Protein AF-A0A962JEB8-F1 (afdb_monomer)

Foldseek 3Di:
DDPPPDLPPDADDLPDQAAAHWLLSLVLSVLVLVVVVVVVVVVLVPDDDDVSVVVVVVVVVVSVVSQLSSQQNLCVQQVHHSVVSVVCVVPVVVSVVSNPDGGDPAADPRGGHHDDDDPVSVVSSPVSVVVVVVVVVVVVVVVVVVVVVVVVVVVVVVVVVVVVVVVVVVVVVVVVVVVVVVVVVVVVVVVVVVVPDPPDDDDDDDDDDD

Secondary structure (DSSP, 8-state):
------TT-----TT-SSS---HHHHHHHHHHHHHHHHHHHHHHTT--SHHHHHHHHHHHHHHHHHHHHHHHHHHHHTT--GGGHHHHHH-THHHHHHHHSPPPSS-BTTBSPPPPPPHHHHHHHHHHHHHHHHHHHHHHHHHHHHHHHHHHHHHHHHHHHHHHHHHHHHHHHHHHHHHHHHHHHHHHHHHHHHHTS---PPP-------

Structure (mmCIF, N/CA/C/O backbone):
data_AF-A0A962JEB8-F1
#
_entry.id   AF-A0A962JEB8-F1
#
loop_
_atom_site.group_PDB
_atom_site.id
_atom_site.type_symbol
_atom_site.label_atom_id
_atom_site.label_alt_id
_atom_site.label_comp_id
_atom_site.label_asym_id
_atom_site.label_entity_id
_atom_site.label_seq_id
_atom_site.pdbx_PDB_ins_code
_atom_site.Cartn_x
_atom_site.Cartn_y
_atom_site.Cartn_z
_atom_site.occupancy
_atom_site.B_iso_or_equiv
_atom_site.auth_seq_id
_atom_site.auth_comp_id
_atom_site.auth_asym_id
_atom_site.auth_atom_id
_atom_site.pdbx_PDB_model_num
ATOM 1 N N . MET A 1 1 ? -6.088 16.437 42.308 1.00 38.00 1 MET A N 1
ATOM 2 C CA . MET A 1 1 ? -7.368 16.336 41.575 1.00 38.00 1 MET A CA 1
ATOM 3 C C . MET A 1 1 ? -7.256 15.134 40.658 1.00 38.00 1 MET A C 1
ATOM 5 O O . MET A 1 1 ? -6.448 15.159 39.741 1.00 38.00 1 MET A O 1
ATOM 9 N N . SER A 1 2 ? -7.924 14.033 40.996 1.00 43.09 2 SER A N 1
ATOM 10 C CA . SER A 1 2 ? -7.870 12.798 40.212 1.00 43.09 2 SER A CA 1
ATOM 11 C C . SER A 1 2 ? -8.618 12.994 38.894 1.00 43.09 2 SER A C 1
ATOM 13 O O . SER A 1 2 ? -9.819 13.259 38.910 1.00 43.09 2 SER A O 1
ATOM 15 N N . ASN A 1 3 ? -7.912 12.851 37.772 1.00 43.12 3 ASN A N 1
ATOM 16 C CA . ASN A 1 3 ? -8.491 12.743 36.432 1.00 43.12 3 ASN A CA 1
ATOM 17 C C . ASN A 1 3 ? -9.236 11.405 36.296 1.00 43.12 3 ASN A C 1
ATOM 19 O O . ASN A 1 3 ? -8.785 10.501 35.596 1.00 43.12 3 ASN A O 1
ATOM 23 N N . TYR A 1 4 ? -10.367 11.256 36.980 1.00 48.06 4 TYR A N 1
ATOM 24 C CA . TYR A 1 4 ? -11.358 10.269 36.579 1.00 48.06 4 TYR A CA 1
ATOM 25 C C . TYR A 1 4 ? -12.149 10.919 35.452 1.00 48.06 4 TYR A C 1
ATOM 27 O O . TYR A 1 4 ? -13.082 11.681 35.697 1.00 48.06 4 TYR A O 1
ATOM 35 N N . ALA A 1 5 ? -11.706 10.684 34.212 1.00 46.69 5 ALA A N 1
ATOM 36 C CA . ALA A 1 5 ? -12.569 10.871 33.055 1.00 46.69 5 ALA A CA 1
ATOM 37 C C . ALA A 1 5 ? -13.883 10.155 33.380 1.00 46.69 5 ALA A C 1
ATOM 39 O O . ALA A 1 5 ? -13.868 8.980 33.755 1.00 46.69 5 ALA A O 1
ATOM 40 N N . SER A 1 6 ? -14.983 10.903 33.369 1.00 47.06 6 SER A N 1
ATOM 41 C CA . SER A 1 6 ? -16.280 10.365 33.740 1.00 47.06 6 SER A CA 1
ATOM 42 C C . SER A 1 6 ? -16.595 9.177 32.824 1.00 47.06 6 SER A C 1
ATOM 44 O O . SER A 1 6 ? -16.217 9.178 31.651 1.00 47.06 6 SER A O 1
ATOM 46 N N . PHE A 1 7 ? -17.262 8.148 33.351 1.00 51.62 7 PHE A N 1
ATOM 47 C CA . PHE A 1 7 ? -17.609 6.914 32.628 1.00 51.62 7 PHE A CA 1
ATOM 48 C C . PHE A 1 7 ? -18.351 7.146 31.289 1.00 51.62 7 PHE A C 1
ATOM 50 O O . PHE A 1 7 ? -18.457 6.222 30.488 1.00 51.62 7 PHE A O 1
ATOM 57 N N . ASN A 1 8 ? -18.812 8.372 31.016 1.00 54.59 8 ASN A N 1
ATOM 58 C CA . ASN A 1 8 ? -19.508 8.777 29.796 1.00 54.59 8 ASN A CA 1
ATOM 59 C C . ASN A 1 8 ? -18.615 9.311 28.656 1.00 54.59 8 ASN A C 1
ATOM 61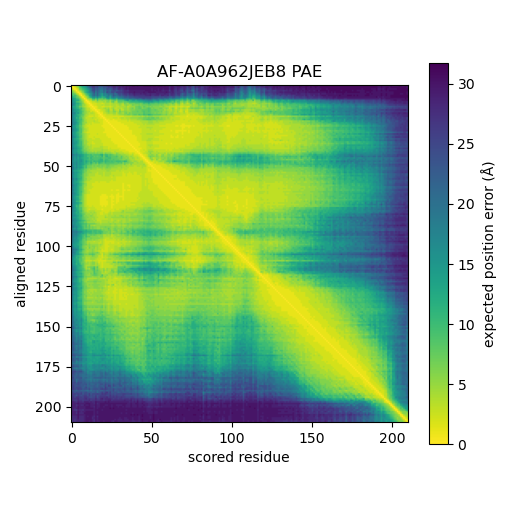 O O . ASN A 1 8 ? -19.130 9.499 27.558 1.00 54.59 8 ASN A O 1
ATOM 65 N N . ASP A 1 9 ? -17.308 9.525 28.860 1.00 62.91 9 ASP A N 1
ATOM 66 C CA . ASP A 1 9 ? -16.458 10.242 27.883 1.00 62.91 9 ASP A CA 1
ATOM 67 C C . ASP A 1 9 ? -15.450 9.345 27.128 1.00 62.91 9 ASP A C 1
ATOM 69 O O . ASP A 1 9 ? -14.495 9.832 26.512 1.00 62.91 9 ASP A O 1
ATOM 73 N N . TYR A 1 10 ? -15.607 8.016 27.175 1.00 72.44 10 TYR A N 1
ATOM 74 C CA . TYR A 1 10 ? -14.707 7.115 26.451 1.00 72.44 10 TYR A CA 1
ATOM 75 C C . TYR A 1 10 ? -14.952 7.176 24.941 1.00 72.44 10 TYR A C 1
ATOM 77 O O . TYR A 1 10 ? -15.887 6.571 24.429 1.00 72.44 10 TYR A O 1
ATOM 85 N N . GLU A 1 11 ? -14.055 7.826 24.199 1.00 80.50 11 GLU A N 1
ATOM 86 C CA . GLU A 1 11 ? -14.048 7.771 22.738 1.00 80.50 11 GLU A CA 1
ATOM 87 C C . GLU A 1 11 ? -12.839 6.991 22.197 1.00 80.50 11 GLU A C 1
ATOM 89 O O . GLU A 1 11 ? -11.683 7.374 22.427 1.00 80.50 11 GLU A O 1
ATOM 94 N N . PRO A 1 12 ? -13.060 5.917 21.413 1.00 83.31 12 PRO A N 1
ATOM 95 C CA . PRO A 1 12 ? -11.972 5.194 20.777 1.00 83.31 12 PRO A CA 1
ATOM 96 C C . PRO A 1 12 ? -11.224 6.095 19.786 1.00 83.31 12 PRO A C 1
ATOM 98 O O . PRO A 1 12 ? -11.744 6.452 18.728 1.00 83.31 12 PRO A O 1
ATOM 101 N N . LYS A 1 13 ? -9.974 6.433 20.120 1.00 86.44 13 LYS A N 1
ATOM 102 C CA . LYS A 1 13 ? -9.085 7.249 19.276 1.00 86.44 13 LYS A CA 1
ATOM 103 C C . LYS A 1 13 ? -8.449 6.423 18.158 1.00 86.44 13 LYS A C 1
ATOM 105 O O . LYS A 1 13 ? -8.119 5.251 18.373 1.00 86.44 13 LYS A O 1
ATOM 110 N N . LEU A 1 14 ? -8.179 7.068 17.018 1.00 82.56 14 LEU A N 1
ATOM 111 C CA . LEU A 1 14 ? -7.500 6.468 15.860 1.00 82.56 14 LEU A CA 1
ATOM 112 C C . LEU A 1 14 ? -6.124 5.890 16.235 1.00 82.56 14 LEU A C 1
ATOM 114 O O . LEU A 1 14 ? -5.826 4.757 15.880 1.00 82.56 14 LEU A O 1
ATOM 118 N N . PHE A 1 15 ? -5.326 6.621 17.017 1.00 86.12 15 PHE A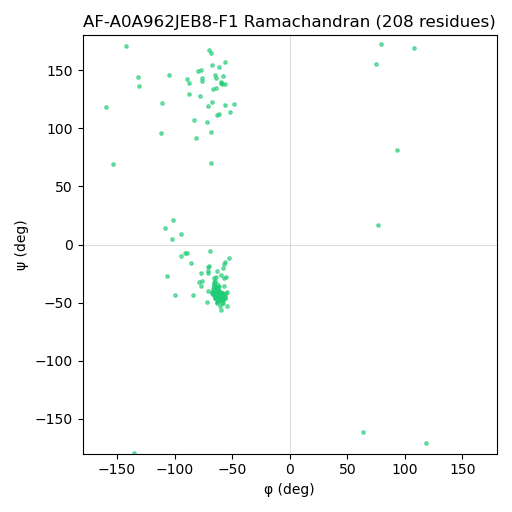 N 1
ATOM 119 C CA . PHE A 1 15 ? -4.000 6.192 17.496 1.00 86.12 15 PHE A CA 1
ATOM 120 C C . PHE A 1 15 ? -4.005 5.699 18.952 1.00 86.12 15 PHE A C 1
ATOM 122 O O . PHE A 1 15 ? -2.981 5.711 19.628 1.00 86.12 15 PHE A O 1
ATOM 129 N N . GLY A 1 16 ? -5.168 5.294 19.472 1.00 86.56 16 GLY A N 1
ATOM 130 C CA . GLY A 1 16 ? -5.244 4.692 20.802 1.00 86.56 16 GLY A CA 1
ATOM 131 C C . GLY A 1 16 ? -4.544 3.331 20.833 1.00 86.56 16 GLY A C 1
ATOM 132 O O . GLY A 1 16 ? -4.780 2.500 19.956 1.00 86.56 16 GLY A O 1
ATOM 133 N N . LEU A 1 17 ? -3.720 3.095 21.854 1.00 86.94 17 LEU A N 1
ATOM 134 C CA . LEU A 1 17 ? -3.005 1.825 22.045 1.00 86.94 17 LEU A CA 1
ATOM 135 C C . LEU A 1 17 ? -3.836 0.778 22.804 1.00 86.94 17 LEU A C 1
ATOM 137 O O . LEU A 1 17 ? -3.508 -0.403 22.785 1.00 86.94 17 LEU A O 1
ATOM 141 N N . SER A 1 18 ? -4.914 1.198 23.468 1.00 85.31 18 SER A N 1
ATOM 142 C CA . SER A 1 18 ? -5.731 0.347 24.333 1.00 85.31 18 SER A CA 1
ATOM 143 C C . SER A 1 18 ? -7.227 0.664 24.231 1.00 85.31 18 SER A C 1
ATOM 145 O O . SER A 1 18 ? -7.657 1.643 23.606 1.00 85.31 18 SER A O 1
ATOM 147 N N . GLY A 1 19 ? -8.026 -0.210 24.843 1.00 86.81 19 GLY A N 1
ATOM 148 C CA . GLY A 1 19 ? -9.479 -0.117 24.892 1.00 86.81 19 GLY A CA 1
ATOM 149 C C . GLY A 1 19 ? -10.180 -0.580 23.614 1.00 86.81 19 GLY A C 1
ATOM 150 O O . GLY A 1 19 ? -9.559 -0.874 22.588 1.00 86.81 19 GLY A O 1
ATOM 151 N N . ARG A 1 20 ? -11.504 -0.645 23.697 1.00 92.19 20 ARG A N 1
ATOM 152 C CA . ARG A 1 20 ? -12.397 -1.273 22.722 1.00 92.19 20 ARG A CA 1
ATOM 153 C C . ARG A 1 20 ? -12.794 -0.307 21.607 1.00 92.19 20 ARG A C 1
ATOM 155 O O . ARG A 1 20 ? -13.069 0.857 21.858 1.00 92.19 20 ARG A O 1
ATOM 162 N N . ILE A 1 21 ? -12.835 -0.770 20.356 1.00 91.56 21 ILE A N 1
ATOM 163 C CA . ILE A 1 21 ? -13.113 0.108 19.193 1.00 91.56 21 ILE A CA 1
ATOM 164 C C . ILE A 1 21 ? -14.504 -0.064 18.580 1.00 91.56 21 ILE A C 1
ATOM 166 O O . ILE A 1 21 ? -15.030 0.885 18.003 1.00 91.56 21 ILE A O 1
ATOM 170 N N . GLY A 1 22 ? -15.113 -1.242 18.695 1.00 90.94 22 GLY A N 1
ATOM 171 C CA . GLY A 1 22 ? -16.347 -1.567 17.981 1.00 90.94 22 GLY A CA 1
ATOM 172 C C . GLY A 1 22 ? -16.131 -1.845 16.488 1.00 90.94 22 GLY A C 1
ATOM 173 O O . GLY A 1 22 ? -15.180 -1.373 15.860 1.00 90.94 22 GLY A O 1
ATOM 174 N N . ARG A 1 23 ? -17.045 -2.620 15.892 1.00 92.00 23 ARG A N 1
ATOM 175 C CA . ARG A 1 23 ? -16.925 -3.111 14.504 1.00 92.00 23 ARG A CA 1
ATOM 176 C C . ARG A 1 23 ? -16.894 -2.012 13.433 1.00 92.00 23 ARG A C 1
ATOM 178 O O . ARG A 1 23 ? -16.151 -2.131 12.466 1.00 92.00 23 ARG A O 1
ATOM 185 N N . VAL A 1 24 ? -17.661 -0.931 13.609 1.00 90.12 24 VAL A N 1
ATOM 186 C CA . VAL A 1 24 ? -17.762 0.154 12.613 1.00 90.12 24 VAL A CA 1
ATOM 187 C C . VAL A 1 24 ? -16.476 0.976 12.570 1.00 90.12 24 VAL A C 1
ATOM 189 O O . VAL A 1 24 ? -15.905 1.156 11.499 1.00 90.12 24 VAL A O 1
ATOM 192 N N . ARG A 1 25 ? -15.966 1.421 13.731 1.00 92.44 25 ARG A N 1
ATOM 193 C CA . ARG A 1 25 ? -14.679 2.140 13.794 1.00 92.44 25 ARG A CA 1
ATOM 194 C C . ARG A 1 25 ? -13.537 1.251 13.330 1.00 92.44 25 ARG A C 1
ATOM 196 O O . ARG A 1 25 ? -12.690 1.730 12.591 1.00 92.44 25 ARG A O 1
ATOM 203 N N . TYR A 1 26 ? -13.544 -0.030 13.707 1.00 92.69 26 TYR A N 1
ATOM 204 C CA . TYR A 1 26 ? -12.576 -0.999 13.197 1.00 92.69 26 TYR A CA 1
ATOM 205 C C . TYR A 1 26 ? -12.563 -1.036 11.666 1.00 92.69 26 TYR A C 1
ATOM 207 O O . TYR A 1 26 ? -11.510 -0.817 11.079 1.00 92.69 26 TYR A O 1
ATOM 215 N N . ALA A 1 27 ? -13.721 -1.210 11.020 1.00 91.94 27 ALA A N 1
ATOM 216 C CA . ALA A 1 27 ? -13.811 -1.236 9.561 1.00 91.94 27 ALA A CA 1
ATOM 217 C C . ALA A 1 27 ? -13.265 0.055 8.929 1.00 91.94 27 ALA A C 1
ATOM 219 O O . ALA A 1 27 ? -12.392 -0.001 8.066 1.00 91.94 27 ALA A O 1
ATOM 220 N N . ILE A 1 28 ? -13.706 1.221 9.408 1.00 92.12 28 ILE A N 1
ATOM 221 C CA . ILE A 1 28 ? -13.274 2.522 8.875 1.00 92.12 28 ILE A CA 1
ATOM 222 C C . ILE A 1 28 ? -11.768 2.728 9.068 1.00 92.12 28 ILE A C 1
ATOM 224 O O . ILE A 1 28 ? -11.074 3.119 8.127 1.00 92.12 28 ILE A O 1
ATOM 228 N N . TYR A 1 29 ? -11.242 2.460 10.266 1.00 93.88 29 TYR A N 1
ATOM 229 C CA . TYR A 1 29 ? -9.824 2.639 10.585 1.00 93.88 29 TYR A CA 1
ATOM 230 C C . TYR A 1 29 ? -8.948 1.674 9.795 1.00 93.88 29 TYR A C 1
ATOM 232 O O . TYR A 1 29 ? -7.932 2.098 9.253 1.00 93.88 29 TYR A O 1
ATOM 240 N N . SER A 1 30 ? -9.357 0.414 9.647 1.00 92.00 30 SER A N 1
ATOM 241 C CA . SER A 1 30 ? -8.632 -0.568 8.843 1.00 92.00 30 SER A CA 1
ATOM 242 C C . SER A 1 30 ? -8.649 -0.237 7.350 1.00 92.00 30 SER 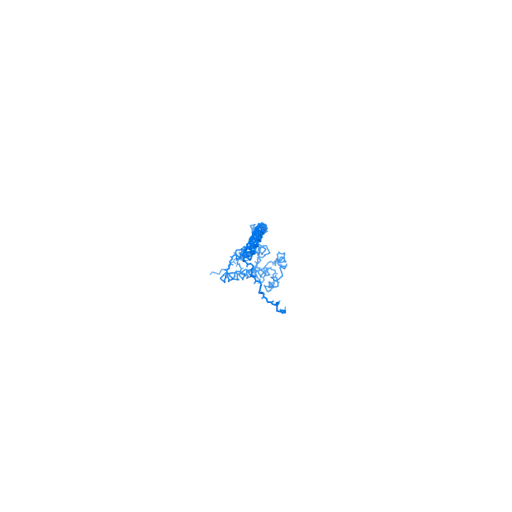A C 1
ATOM 244 O O . SER A 1 30 ? -7.611 -0.333 6.699 1.00 92.00 30 SER A O 1
ATOM 246 N N . MET A 1 31 ? -9.779 0.213 6.797 1.00 91.38 31 MET A N 1
ATOM 247 C CA . MET A 1 31 ? -9.853 0.633 5.390 1.00 91.38 31 MET A CA 1
ATOM 248 C C . MET A 1 31 ? -9.019 1.890 5.131 1.00 91.38 31 MET A C 1
ATOM 250 O O . MET A 1 31 ? -8.308 1.971 4.131 1.00 91.38 31 MET A O 1
ATOM 254 N N . THR A 1 32 ? -9.058 2.850 6.058 1.00 92.88 32 THR A N 1
ATOM 255 C CA . THR A 1 32 ? -8.235 4.065 5.993 1.00 92.88 32 THR A CA 1
ATOM 256 C C . THR A 1 32 ? -6.755 3.704 6.076 1.00 92.88 32 THR A C 1
ATOM 258 O O . THR A 1 32 ? -5.966 4.144 5.248 1.00 92.88 32 THR A O 1
ATOM 261 N N . HIS A 1 33 ? -6.378 2.841 7.018 1.00 93.62 33 HIS A N 1
ATOM 262 C CA . HIS A 1 33 ? -5.022 2.325 7.164 1.00 93.62 33 HIS A CA 1
ATOM 263 C C . HIS A 1 33 ? -4.513 1.642 5.887 1.00 93.62 33 HIS A C 1
ATOM 265 O O . HIS A 1 33 ? -3.411 1.947 5.438 1.00 93.62 33 HIS A O 1
ATOM 271 N N . MET A 1 34 ? -5.332 0.790 5.261 1.00 91.12 34 MET A N 1
ATOM 272 C CA . MET A 1 34 ? -4.998 0.140 3.990 1.00 91.12 34 MET A CA 1
ATOM 273 C C . MET A 1 34 ? -4.811 1.159 2.855 1.00 91.12 34 MET A C 1
ATOM 275 O O . MET A 1 34 ? -3.905 1.008 2.039 1.00 91.12 34 MET A O 1
ATOM 279 N N . MET A 1 35 ? -5.618 2.225 2.825 1.00 91.50 35 MET A N 1
ATOM 280 C CA . MET A 1 35 ? -5.466 3.314 1.856 1.00 91.50 35 MET A CA 1
ATOM 281 C C . MET A 1 35 ? -4.133 4.041 2.017 1.00 91.50 35 MET A C 1
ATOM 283 O O . MET A 1 35 ? -3.409 4.246 1.045 1.00 91.50 35 MET A O 1
ATOM 287 N N . VAL A 1 36 ? -3.799 4.424 3.252 1.00 93.44 36 VAL A N 1
ATOM 288 C CA . VAL A 1 36 ? -2.540 5.115 3.545 1.00 93.44 36 VAL A CA 1
ATOM 289 C C . VAL A 1 36 ? -1.356 4.202 3.235 1.00 93.44 36 VAL A C 1
ATOM 291 O O . VAL A 1 36 ? -0.378 4.669 2.657 1.00 93.44 36 VAL A O 1
ATOM 294 N N . PHE A 1 37 ? -1.462 2.904 3.535 1.00 92.56 37 PHE A N 1
ATOM 295 C CA . PHE A 1 37 ? -0.448 1.918 3.168 1.00 92.56 37 PHE A CA 1
ATOM 296 C C . PHE A 1 37 ? -0.245 1.849 1.652 1.00 92.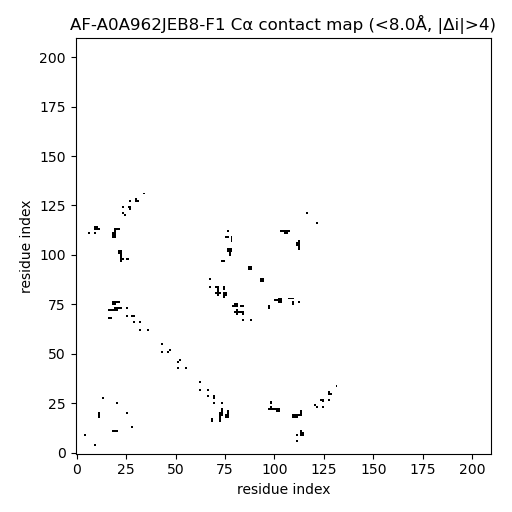56 37 PHE A C 1
ATOM 298 O O . PHE A 1 37 ? 0.887 1.939 1.189 1.00 92.56 37 PHE A O 1
ATOM 305 N N . LEU A 1 38 ? -1.327 1.771 0.869 1.00 90.12 38 LEU A N 1
ATOM 306 C CA . LEU A 1 38 ? -1.250 1.742 -0.591 1.00 90.12 38 LEU A CA 1
ATOM 307 C C . LEU A 1 38 ? -0.581 3.005 -1.152 1.00 90.12 38 LEU A C 1
ATOM 309 O O . LEU A 1 38 ? 0.316 2.907 -1.988 1.00 90.12 38 LEU A O 1
ATOM 313 N N . LEU A 1 39 ? -0.975 4.188 -0.671 1.00 89.75 39 LEU A N 1
ATOM 314 C CA . LEU A 1 39 ? -0.360 5.455 -1.076 1.00 89.75 39 LEU A CA 1
ATOM 315 C C . LEU A 1 39 ? 1.129 5.500 -0.718 1.00 89.75 39 LEU A C 1
ATOM 317 O O . LEU A 1 39 ? 1.946 5.885 -1.551 1.00 89.75 39 LEU A O 1
ATOM 321 N N . PHE A 1 40 ? 1.479 5.061 0.491 1.00 90.38 40 PHE A N 1
ATOM 322 C CA . PHE A 1 40 ? 2.858 4.956 0.956 1.00 90.38 40 PHE A CA 1
ATOM 323 C C . PHE A 1 40 ? 3.681 3.991 0.090 1.00 90.38 40 PHE A C 1
ATOM 325 O O . PHE A 1 40 ? 4.784 4.325 -0.330 1.00 90.38 40 PHE A O 1
ATOM 332 N N . SER A 1 41 ? 3.144 2.820 -0.262 1.00 86.94 41 SER A N 1
ATOM 333 C CA . SER A 1 41 ? 3.830 1.879 -1.156 1.00 86.94 41 SER A CA 1
ATOM 334 C C . SER A 1 41 ? 4.064 2.476 -2.548 1.00 86.94 41 SER A C 1
ATOM 336 O O . SER A 1 41 ? 5.158 2.355 -3.094 1.00 86.94 41 SER A O 1
ATOM 338 N N . LEU A 1 42 ? 3.072 3.168 -3.119 1.00 84.25 42 LEU A N 1
ATOM 339 C CA . LEU A 1 42 ? 3.179 3.762 -4.456 1.00 84.25 42 LEU A CA 1
ATOM 340 C C . LEU A 1 42 ? 4.218 4.889 -4.545 1.00 84.25 42 LEU A C 1
ATOM 342 O O . LEU A 1 42 ? 4.826 5.074 -5.603 1.00 84.25 42 LEU A O 1
ATOM 346 N N . THR A 1 43 ? 4.425 5.656 -3.472 1.00 84.00 43 THR A N 1
ATOM 347 C CA . THR A 1 43 ? 5.440 6.721 -3.450 1.00 84.00 43 THR A CA 1
ATOM 348 C C . THR A 1 43 ? 6.850 6.164 -3.282 1.00 84.00 43 THR A C 1
ATOM 350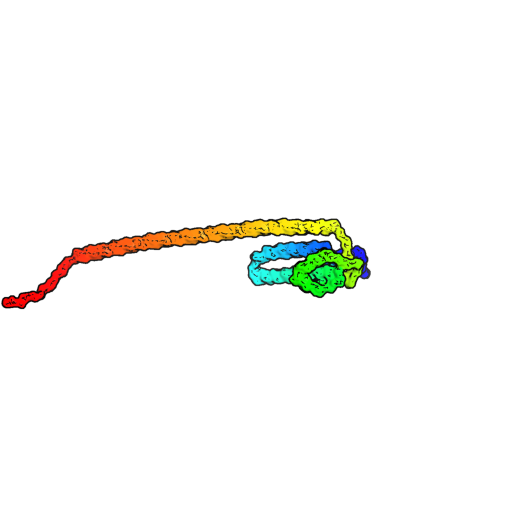 O O . THR A 1 43 ? 7.779 6.674 -3.908 1.00 84.00 43 THR A O 1
ATOM 353 N N . LEU A 1 44 ? 7.009 5.092 -2.502 1.00 83.81 44 LEU A N 1
ATOM 354 C CA . LEU A 1 44 ? 8.312 4.499 -2.210 1.00 83.81 44 LEU A CA 1
ATOM 355 C C . LEU A 1 44 ? 8.894 3.647 -3.337 1.00 83.81 44 LEU A C 1
ATOM 357 O O . LEU A 1 44 ? 10.113 3.560 -3.431 1.00 83.81 44 LEU A O 1
ATOM 361 N N . LEU A 1 45 ? 8.067 3.088 -4.231 1.00 75.44 45 LEU A N 1
ATOM 362 C CA . LEU A 1 45 ? 8.533 2.328 -5.408 1.00 75.44 45 LEU A CA 1
ATOM 363 C C . LEU A 1 45 ? 9.495 3.115 -6.320 1.00 75.44 45 LEU A C 1
ATOM 365 O O . LEU A 1 45 ? 10.135 2.532 -7.189 1.00 75.44 45 LEU A O 1
ATOM 369 N N . LYS A 1 46 ? 9.574 4.439 -6.154 1.00 81.81 46 LYS A N 1
ATOM 370 C CA . LYS A 1 46 ? 10.443 5.333 -6.929 1.00 81.81 46 LYS A CA 1
ATOM 371 C C . LYS A 1 46 ? 11.789 5.610 -6.260 1.00 81.81 46 LYS A C 1
ATOM 373 O O . LYS A 1 46 ? 12.639 6.245 -6.877 1.00 81.81 46 LYS A O 1
ATOM 378 N N . LEU A 1 47 ? 11.964 5.211 -5.002 1.00 85.56 47 LEU A N 1
ATOM 379 C CA . LEU A 1 47 ? 13.190 5.453 -4.253 1.00 85.56 47 LEU A CA 1
ATOM 380 C C . LEU A 1 47 ? 14.178 4.301 -4.464 1.00 85.56 47 LEU A C 1
ATOM 382 O O . LEU A 1 47 ? 13.786 3.140 -4.535 1.00 85.56 47 LEU A O 1
ATOM 386 N N . ILE A 1 48 ? 15.467 4.630 -4.554 1.00 85.88 48 ILE A N 1
ATOM 387 C CA . ILE A 1 48 ? 16.560 3.675 -4.772 1.00 85.88 48 ILE A CA 1
ATOM 388 C C . ILE A 1 48 ? 17.667 3.971 -3.747 1.00 85.88 48 ILE A C 1
ATOM 390 O O . ILE A 1 48 ? 17.908 5.133 -3.420 1.00 85.88 48 ILE A O 1
ATOM 394 N N . GLY A 1 49 ? 18.335 2.927 -3.247 1.00 91.25 49 GLY A N 1
ATOM 395 C CA . GLY A 1 49 ? 19.487 3.020 -2.341 1.00 91.25 49 GLY A CA 1
ATOM 396 C C . GLY A 1 49 ? 19.197 2.613 -0.891 1.00 91.25 49 GLY A C 1
ATOM 397 O O . GLY A 1 49 ? 18.048 2.452 -0.483 1.00 91.25 49 GLY A O 1
ATOM 398 N N . ASP A 1 50 ? 20.254 2.461 -0.093 1.00 89.31 50 ASP A N 1
ATOM 399 C CA . ASP A 1 50 ? 20.176 1.871 1.254 1.00 89.31 50 ASP A CA 1
ATOM 400 C C . ASP A 1 50 ? 19.314 2.688 2.225 1.00 89.31 50 ASP A C 1
ATOM 402 O O . ASP A 1 50 ? 18.517 2.138 2.985 1.00 89.31 50 ASP A O 1
ATOM 406 N N . ALA A 1 51 ? 19.400 4.021 2.161 1.00 88.19 51 ALA A N 1
ATOM 407 C CA . ALA A 1 51 ? 18.553 4.904 2.961 1.00 88.19 51 ALA A CA 1
ATOM 408 C C . ALA A 1 51 ? 17.060 4.752 2.618 1.00 88.19 51 ALA A C 1
ATOM 410 O O . ALA A 1 51 ? 16.210 4.783 3.511 1.00 88.19 51 ALA A O 1
ATOM 411 N N . ALA A 1 52 ? 16.739 4.535 1.339 1.00 89.81 52 ALA A N 1
ATOM 412 C CA . ALA A 1 52 ? 15.374 4.264 0.908 1.00 89.81 52 ALA A CA 1
ATOM 413 C C . ALA A 1 52 ? 14.881 2.917 1.449 1.00 89.81 52 ALA A C 1
ATOM 415 O O . ALA A 1 52 ? 13.766 2.841 1.961 1.00 89.81 52 ALA A O 1
ATOM 416 N N . MET A 1 53 ? 15.724 1.881 1.411 1.00 90.00 53 MET A N 1
ATOM 417 C CA . MET A 1 53 ? 15.394 0.566 1.966 1.00 90.00 53 MET A CA 1
ATOM 418 C C . MET A 1 53 ? 15.116 0.631 3.469 1.00 90.00 53 MET A C 1
ATOM 420 O O . MET A 1 53 ? 14.110 0.087 3.923 1.00 90.00 53 MET A O 1
ATOM 424 N N . MET A 1 54 ? 15.935 1.358 4.234 1.00 92.44 54 MET A N 1
ATOM 425 C CA . MET A 1 54 ? 15.690 1.566 5.666 1.00 92.44 54 MET A CA 1
ATOM 426 C C . MET A 1 54 ? 14.348 2.262 5.927 1.00 92.44 54 MET A C 1
ATOM 428 O O . MET A 1 54 ? 13.599 1.839 6.808 1.00 92.44 54 MET A O 1
ATOM 432 N N . LEU A 1 55 ? 14.008 3.290 5.143 1.00 91.06 55 LEU A N 1
ATOM 433 C CA . LEU A 1 55 ? 12.731 3.995 5.267 1.00 91.06 55 LEU A CA 1
ATOM 434 C C . LEU A 1 55 ? 11.536 3.092 4.930 1.00 91.06 55 LEU A C 1
ATOM 436 O O . LEU A 1 55 ? 10.533 3.108 5.645 1.00 91.06 55 LEU A O 1
ATOM 440 N N . ILE A 1 56 ? 11.650 2.287 3.870 1.00 92.00 56 ILE A N 1
ATOM 441 C CA . ILE A 1 56 ? 10.633 1.303 3.482 1.00 92.00 56 ILE A CA 1
ATOM 442 C C . ILE A 1 56 ? 10.414 0.313 4.628 1.00 92.00 56 ILE A C 1
ATOM 444 O O . ILE A 1 56 ? 9.277 0.122 5.057 1.00 92.00 56 ILE A O 1
ATOM 448 N N . MET A 1 57 ? 11.488 -0.266 5.172 1.00 92.75 57 MET A N 1
ATOM 449 C CA . MET A 1 57 ? 11.412 -1.232 6.271 1.00 92.75 57 MET A CA 1
ATOM 450 C C . MET A 1 57 ? 10.793 -0.626 7.535 1.00 92.75 57 MET A C 1
ATOM 452 O O . MET A 1 57 ? 9.891 -1.223 8.123 1.00 92.75 57 MET A O 1
ATOM 456 N N . ALA A 1 58 ? 11.231 0.573 7.931 1.00 93.81 58 ALA A N 1
ATOM 457 C CA . ALA A 1 58 ? 10.686 1.278 9.088 1.00 93.81 58 ALA A CA 1
ATOM 458 C C . ALA A 1 58 ? 9.190 1.580 8.914 1.00 93.81 58 ALA A C 1
ATOM 460 O O . ALA A 1 58 ? 8.395 1.363 9.829 1.00 93.81 58 ALA A O 1
ATOM 461 N N . GLY A 1 59 ? 8.793 2.019 7.717 1.00 93.88 59 GLY A N 1
ATOM 462 C CA . GLY A 1 59 ? 7.395 2.225 7.369 1.00 93.88 59 GLY A CA 1
ATOM 463 C C . GLY A 1 59 ? 6.585 0.937 7.460 1.00 93.88 59 GLY A C 1
ATOM 464 O O . GLY A 1 59 ? 5.586 0.900 8.172 1.00 93.88 59 GLY A O 1
ATOM 465 N N . MET A 1 60 ? 7.027 -0.139 6.800 1.00 93.62 60 MET A N 1
ATOM 466 C CA . MET A 1 60 ? 6.343 -1.438 6.838 1.00 93.62 60 MET A CA 1
ATOM 467 C C . MET A 1 60 ? 6.154 -1.944 8.271 1.00 93.62 60 MET A C 1
ATOM 469 O O . MET A 1 60 ? 5.064 -2.403 8.615 1.00 93.62 60 MET A O 1
ATOM 473 N N . LEU A 1 61 ? 7.170 -1.795 9.124 1.00 95.12 61 LEU A N 1
ATOM 474 C CA . LEU A 1 61 ? 7.078 -2.144 10.538 1.00 95.12 61 LEU A CA 1
ATOM 475 C C . LEU A 1 61 ? 6.031 -1.290 11.271 1.00 95.12 61 LEU A C 1
ATOM 477 O O . LEU A 1 61 ? 5.205 -1.835 12.001 1.00 95.12 61 LEU A O 1
ATOM 481 N N . ALA A 1 62 ? 6.008 0.026 11.045 1.00 95.00 62 ALA A N 1
ATOM 482 C CA . ALA A 1 62 ? 5.009 0.912 11.642 1.00 95.00 62 ALA A CA 1
ATOM 483 C C . ALA A 1 62 ? 3.575 0.545 11.215 1.00 95.00 62 ALA A C 1
ATOM 485 O O . ALA A 1 62 ? 2.673 0.493 12.057 1.00 95.00 62 ALA A O 1
ATOM 486 N N . PHE A 1 63 ? 3.360 0.229 9.931 1.00 94.56 63 PHE A N 1
ATOM 487 C CA . PHE A 1 63 ? 2.060 -0.232 9.439 1.00 94.56 63 PHE A CA 1
ATOM 488 C C . PHE A 1 63 ? 1.659 -1.573 10.071 1.00 94.56 63 PHE A C 1
ATOM 490 O O . PHE A 1 63 ? 0.522 -1.715 10.522 1.00 94.56 63 PHE A O 1
ATOM 497 N N . ALA A 1 64 ? 2.587 -2.528 10.174 1.00 93.00 64 ALA A N 1
ATOM 498 C CA . ALA A 1 64 ? 2.333 -3.823 10.800 1.00 93.00 64 ALA A CA 1
ATOM 499 C C . ALA A 1 64 ? 1.945 -3.684 12.282 1.00 93.00 64 ALA A C 1
ATOM 501 O O . ALA A 1 64 ? 0.948 -4.264 12.714 1.00 93.00 64 ALA A O 1
ATOM 502 N N . ILE A 1 65 ? 2.673 -2.858 13.043 1.00 94.25 65 ILE A N 1
ATOM 503 C CA . ILE A 1 65 ? 2.372 -2.575 14.454 1.00 94.25 65 ILE A CA 1
ATOM 504 C C . ILE A 1 65 ? 0.985 -1.943 14.593 1.00 94.25 65 ILE A C 1
ATOM 506 O O . ILE A 1 65 ? 0.193 -2.359 15.437 1.00 94.25 65 ILE A O 1
ATOM 510 N N . TYR A 1 66 ? 0.653 -0.961 13.755 1.00 95.00 66 TYR A N 1
ATOM 511 C CA . TYR A 1 66 ? -0.652 -0.310 13.827 1.00 95.00 66 TYR A CA 1
ATOM 512 C C . TYR A 1 66 ? -1.805 -1.258 13.461 1.00 95.00 66 TYR A C 1
ATOM 514 O O . TYR A 1 66 ? -2.833 -1.274 14.141 1.00 95.00 66 TYR A O 1
ATOM 522 N N . SER A 1 67 ? -1.621 -2.095 12.436 1.00 92.75 67 SER A N 1
ATOM 523 C CA . SER A 1 67 ? -2.575 -3.151 12.081 1.00 92.75 67 SER A CA 1
ATOM 524 C C . SER A 1 67 ? -2.799 -4.109 13.255 1.00 92.75 67 SER A C 1
ATOM 526 O O . SER A 1 67 ? -3.942 -4.416 13.605 1.00 92.75 67 SER A O 1
ATOM 528 N N . TRP A 1 68 ? -1.717 -4.504 13.936 1.00 93.44 68 TRP A N 1
ATOM 529 C CA . TRP A 1 68 ? -1.787 -5.356 15.118 1.00 93.44 68 TRP A CA 1
ATOM 530 C C . TRP A 1 68 ? -2.592 -4.706 16.249 1.00 93.44 68 TRP A C 1
ATOM 532 O O . TRP A 1 68 ? -3.489 -5.343 16.803 1.00 93.44 68 TRP A O 1
ATOM 542 N N . ILE A 1 69 ? -2.354 -3.421 16.533 1.00 94.50 69 ILE A N 1
ATOM 543 C CA . ILE A 1 69 ? -3.097 -2.655 17.546 1.00 94.50 69 ILE A CA 1
ATOM 544 C C . ILE A 1 69 ? -4.599 -2.624 17.228 1.00 94.50 69 ILE A C 1
ATOM 546 O O . ILE A 1 69 ? -5.418 -2.847 18.121 1.00 94.50 69 ILE A O 1
ATOM 550 N N . LEU A 1 70 ? -4.990 -2.383 15.970 1.00 94.38 70 LEU A N 1
ATOM 551 C CA . LEU A 1 70 ? -6.405 -2.381 15.578 1.00 94.38 70 LEU A CA 1
ATOM 552 C C . LEU A 1 70 ? -7.065 -3.746 15.808 1.00 94.38 70 LEU A C 1
ATOM 554 O O . LEU A 1 70 ? -8.164 -3.809 16.362 1.00 94.38 70 LEU A O 1
ATOM 558 N N . VAL A 1 71 ? -6.395 -4.833 15.413 1.00 94.19 71 VAL A N 1
ATOM 559 C CA . VAL A 1 71 ? -6.898 -6.201 15.609 1.00 94.19 71 VAL A CA 1
ATOM 560 C C . VAL A 1 71 ? -6.989 -6.537 17.097 1.00 94.19 71 VAL A C 1
ATOM 562 O O . VAL A 1 71 ? -8.029 -7.012 17.543 1.00 94.19 71 VAL A O 1
ATOM 565 N N . ALA A 1 72 ? -5.961 -6.231 17.890 1.00 94.38 72 ALA A N 1
ATOM 566 C CA . ALA A 1 72 ? -5.953 -6.466 19.333 1.00 94.38 72 ALA A CA 1
ATOM 567 C C . ALA A 1 72 ? -7.113 -5.742 20.037 1.00 94.38 72 ALA A C 1
ATOM 569 O O . ALA A 1 72 ? -7.865 -6.347 20.798 1.00 94.38 72 ALA A O 1
ATOM 570 N N . ARG A 1 73 ? -7.336 -4.461 19.719 1.00 94.12 73 ARG A N 1
ATOM 571 C CA . ARG A 1 73 ? -8.458 -3.677 20.264 1.00 94.12 73 ARG A CA 1
ATOM 572 C C . ARG A 1 73 ? -9.821 -4.204 19.812 1.00 94.12 73 ARG A C 1
ATOM 574 O O . ARG A 1 73 ? -10.801 -4.102 20.553 1.00 94.12 73 ARG A O 1
ATOM 581 N N . ARG A 1 74 ? -9.908 -4.771 18.605 1.00 94.81 74 ARG A N 1
ATOM 582 C CA . ARG A 1 74 ? -11.128 -5.420 18.108 1.00 94.81 74 ARG A CA 1
ATOM 583 C C . ARG A 1 74 ? -11.412 -6.733 18.829 1.00 94.81 74 ARG A C 1
ATOM 585 O O . ARG A 1 74 ? -12.576 -6.977 19.141 1.00 94.81 74 ARG A O 1
ATOM 592 N N . LEU A 1 75 ? -10.375 -7.524 19.100 1.00 94.19 75 LEU A N 1
ATOM 593 C CA . LEU A 1 75 ? -10.448 -8.760 19.879 1.00 94.19 75 LEU A CA 1
ATOM 594 C C . LEU A 1 75 ? -10.910 -8.486 21.309 1.00 94.19 75 LEU A C 1
ATOM 596 O O . LEU A 1 75 ? -11.869 -9.097 21.770 1.00 94.19 75 LEU A O 1
ATOM 600 N N . HIS A 1 76 ? -10.331 -7.476 21.953 1.00 94.00 76 HIS A N 1
ATOM 601 C CA . HIS A 1 76 ? -10.775 -7.002 23.262 1.00 94.00 76 HIS A CA 1
ATOM 602 C C . HIS A 1 76 ? -12.253 -6.587 23.269 1.00 94.00 76 HIS A C 1
ATOM 604 O O . HIS A 1 76 ? -12.970 -6.831 24.236 1.00 94.00 76 HIS A O 1
ATOM 610 N N . ASP A 1 77 ? -12.750 -6.002 22.176 1.00 92.19 77 ASP A N 1
ATOM 611 C CA . ASP A 1 77 ? -14.165 -5.642 22.065 1.00 92.19 77 ASP A CA 1
ATOM 612 C C . ASP A 1 77 ? -15.109 -6.850 21.908 1.00 92.19 77 ASP A C 1
ATOM 614 O O . ASP A 1 77 ? -16.276 -6.739 22.264 1.00 92.19 77 ASP A O 1
ATOM 618 N N . ILE A 1 78 ? -14.630 -8.005 21.431 1.00 93.38 78 ILE A N 1
ATOM 619 C CA . ILE A 1 78 ? -15.384 -9.276 21.462 1.00 93.38 78 ILE A CA 1
ATOM 620 C C . ILE A 1 78 ? -15.054 -10.139 22.694 1.00 93.38 78 ILE A C 1
ATOM 622 O O . ILE A 1 78 ? -15.486 -11.285 22.761 1.00 93.38 78 ILE A O 1
ATOM 626 N N . GLY A 1 79 ? -14.306 -9.609 23.668 1.00 91.88 79 GLY A N 1
ATOM 627 C CA . GLY A 1 79 ? -13.950 -10.321 24.901 1.00 91.88 79 GLY A CA 1
ATOM 628 C C . GLY A 1 79 ? -12.839 -11.365 24.740 1.00 91.88 79 GLY A C 1
ATOM 629 O O . GLY A 1 79 ? -12.666 -12.215 25.607 1.00 91.88 79 GLY A O 1
ATOM 630 N N . VAL A 1 80 ? -12.075 -11.316 23.647 1.00 92.50 80 VAL A N 1
ATOM 631 C CA . VAL A 1 80 ? -10.995 -12.266 23.344 1.00 92.50 80 VAL A CA 1
ATOM 632 C C . VAL A 1 80 ? -9.633 -11.614 23.579 1.00 92.50 80 VAL A C 1
ATOM 634 O O . VAL A 1 80 ? -9.450 -10.424 23.324 1.00 92.50 80 VAL A O 1
ATOM 637 N N . THR A 1 81 ? -8.652 -12.394 24.039 1.00 92.81 81 THR A N 1
ATOM 638 C CA . THR A 1 81 ? -7.285 -11.909 24.275 1.00 92.81 81 THR A CA 1
ATOM 639 C C . THR A 1 81 ? -6.601 -11.477 22.973 1.00 92.81 81 THR A C 1
ATOM 641 O O . THR A 1 81 ? -6.772 -12.098 21.920 1.00 92.81 81 THR A O 1
ATOM 644 N N . ALA A 1 82 ? -5.756 -10.441 23.042 1.00 91.50 82 ALA A N 1
ATOM 645 C CA . ALA A 1 82 ? -5.003 -9.941 21.888 1.00 91.50 82 ALA A CA 1
ATOM 646 C C . ALA A 1 82 ? -4.095 -10.990 21.222 1.00 91.50 82 ALA A C 1
ATOM 648 O O . ALA A 1 82 ? -3.764 -10.827 20.056 1.00 91.50 82 ALA A O 1
ATOM 649 N N . TRP A 1 83 ? -3.723 -12.077 21.908 1.00 90.19 83 TRP A N 1
ATOM 650 C CA . TRP A 1 83 ? -2.895 -13.154 21.347 1.00 90.19 83 TRP A CA 1
ATOM 651 C C . TRP A 1 83 ? -3.483 -13.789 20.080 1.00 90.19 83 TRP A C 1
ATOM 653 O O . TRP A 1 83 ? -2.737 -14.205 19.194 1.00 90.19 83 TRP A O 1
ATOM 663 N N . TRP A 1 84 ? -4.812 -13.786 19.940 1.00 89.38 84 TRP A N 1
ATOM 664 C CA . TRP A 1 84 ? -5.490 -14.260 18.732 1.00 89.38 84 TRP A CA 1
ATOM 665 C C . TRP A 1 84 ? -5.281 -13.360 17.507 1.00 89.38 84 TRP A C 1
ATOM 667 O O . TRP A 1 84 ? -5.665 -13.732 16.400 1.00 89.38 84 TRP A O 1
ATOM 677 N N . SER A 1 85 ? -4.633 -12.203 17.649 1.00 89.19 85 SER A N 1
ATOM 678 C CA . SER A 1 85 ? -4.317 -11.339 16.513 1.00 89.19 85 SER A CA 1
ATOM 679 C C . SER A 1 85 ? -3.322 -11.986 15.555 1.00 89.19 85 SER A C 1
ATOM 681 O O . SER A 1 85 ? -3.415 -11.761 14.355 1.00 89.19 85 SER A O 1
ATOM 683 N N . VAL A 1 86 ? -2.381 -12.788 16.068 1.00 86.81 86 VAL A N 1
ATOM 684 C CA . VAL A 1 86 ? -1.330 -13.429 15.265 1.00 86.81 86 VAL A CA 1
ATOM 685 C C . VAL A 1 86 ? -1.937 -14.339 14.192 1.00 86.81 86 VAL A C 1
ATOM 687 O O . VAL A 1 86 ? -1.695 -14.078 13.013 1.00 86.81 86 VAL A O 1
ATOM 690 N N . PRO A 1 87 ? -2.780 -15.340 14.523 1.00 85.75 87 PRO A N 1
ATOM 691 C CA . PRO A 1 87 ? -3.417 -16.156 13.493 1.00 85.75 87 PRO A CA 1
ATOM 692 C C . PRO A 1 87 ? -4.357 -15.341 12.591 1.00 85.75 87 PRO A C 1
ATOM 694 O O . PRO A 1 87 ? -4.416 -15.593 11.391 1.00 85.75 87 PRO A O 1
ATOM 697 N N . ILE A 1 88 ? -5.045 -14.319 13.111 1.00 85.50 88 ILE A N 1
ATOM 698 C CA . ILE A 1 88 ? -5.936 -13.469 12.299 1.00 85.50 88 ILE A CA 1
ATOM 699 C C . ILE A 1 88 ? -5.170 -12.682 11.233 1.00 85.50 88 ILE A C 1
ATOM 701 O O . ILE A 1 88 ? -5.651 -12.544 10.112 1.00 85.50 88 ILE A O 1
ATOM 705 N N . MET A 1 89 ? -3.975 -12.188 11.553 1.00 81.44 89 MET A N 1
ATOM 706 C CA . MET A 1 89 ? -3.137 -11.466 10.594 1.00 81.44 89 MET A CA 1
ATOM 707 C C . MET A 1 89 ? -2.544 -12.388 9.521 1.00 81.44 89 MET A C 1
ATOM 709 O O . MET A 1 89 ? -2.258 -11.924 8.421 1.00 81.44 89 MET A O 1
ATOM 713 N N . VAL A 1 90 ? -2.394 -13.685 9.813 1.00 83.38 90 VAL A N 1
ATOM 714 C CA . VAL A 1 90 ? -1.921 -14.694 8.849 1.00 83.38 90 VAL A CA 1
ATOM 715 C C . VAL A 1 90 ? -3.027 -15.126 7.884 1.00 83.38 90 VAL A C 1
ATOM 717 O O . VAL A 1 90 ? -2.740 -15.421 6.726 1.00 83.38 90 VAL A O 1
ATOM 720 N N . PHE A 1 91 ? -4.288 -15.139 8.327 1.00 83.88 91 PHE A N 1
ATOM 721 C CA . PHE A 1 91 ? -5.435 -15.554 7.516 1.00 83.88 91 PHE A CA 1
ATOM 722 C C . PHE A 1 91 ? -6.360 -14.367 7.207 1.00 83.88 91 PHE A C 1
ATOM 724 O O . PHE A 1 91 ? -7.278 -14.091 7.984 1.00 83.88 91 PHE A O 1
ATOM 731 N N . PRO A 1 92 ? -6.214 -13.707 6.037 1.00 73.62 92 PRO A N 1
ATOM 732 C CA . PRO A 1 92 ? -6.962 -12.494 5.697 1.00 73.62 92 PRO A CA 1
ATOM 733 C C . PRO A 1 92 ? -8.482 -12.653 5.778 1.00 73.62 92 PRO A C 1
ATOM 735 O O . PRO A 1 92 ? -9.193 -11.696 6.060 1.00 73.62 92 PRO A O 1
ATOM 738 N N . ILE A 1 93 ? -9.001 -13.867 5.569 1.00 79.38 93 ILE A N 1
ATOM 739 C CA . ILE A 1 93 ? -10.440 -14.133 5.639 1.00 79.38 93 ILE A CA 1
ATOM 740 C C . ILE A 1 93 ? -11.020 -13.898 7.044 1.00 79.38 93 ILE A C 1
ATOM 742 O O . ILE A 1 93 ? -12.179 -13.505 7.177 1.00 79.38 93 ILE A O 1
ATOM 746 N N . LEU A 1 94 ? -10.208 -14.061 8.096 1.00 82.81 94 LEU A N 1
ATOM 747 C CA . LEU A 1 94 ? -10.622 -13.840 9.484 1.00 82.81 94 LEU A CA 1
ATOM 748 C C . LEU A 1 94 ? -10.830 -12.353 9.801 1.00 82.81 94 LEU A C 1
ATOM 750 O O . LEU A 1 94 ? -11.574 -12.019 10.723 1.00 82.81 94 LEU A O 1
ATOM 754 N N . PHE A 1 95 ? -10.259 -11.452 8.999 1.00 81.19 95 PHE A N 1
ATOM 755 C CA . PHE A 1 95 ? -10.536 -10.021 9.090 1.00 81.19 95 PHE A CA 1
ATOM 756 C C . PHE A 1 95 ? -12.029 -9.720 8.880 1.00 81.19 95 PHE A C 1
ATOM 758 O O . PHE A 1 95 ? -12.619 -8.931 9.619 1.00 81.19 95 PHE A O 1
ATOM 765 N N . PHE A 1 96 ? -12.676 -10.389 7.918 1.00 82.81 96 PHE A N 1
ATOM 766 C CA . PHE A 1 96 ? -14.104 -10.188 7.656 1.00 82.81 96 PHE A CA 1
ATOM 767 C C . PHE A 1 96 ? -14.969 -10.648 8.829 1.00 82.81 96 PHE A C 1
ATOM 769 O O . PHE A 1 96 ? -15.943 -9.976 9.168 1.00 82.81 96 PHE A O 1
ATOM 776 N N . ALA A 1 97 ? -14.578 -11.732 9.507 1.00 86.75 97 ALA A N 1
ATOM 777 C CA . ALA A 1 97 ? -15.261 -12.175 10.718 1.00 86.75 97 ALA A CA 1
ATOM 778 C C . ALA A 1 97 ? -15.249 -11.075 11.794 1.00 86.75 97 ALA A C 1
ATOM 780 O O . ALA A 1 97 ? -16.282 -10.788 12.397 1.00 86.75 97 ALA A O 1
ATOM 781 N N . LEU A 1 98 ? -14.126 -10.374 11.971 1.00 89.81 98 LEU A N 1
ATOM 782 C CA . LEU A 1 98 ? -14.017 -9.278 12.938 1.00 89.81 98 LEU A CA 1
ATOM 783 C C . LEU A 1 98 ? -14.902 -8.063 12.613 1.00 89.81 98 LEU A C 1
ATOM 785 O O . LEU A 1 98 ? -15.335 -7.360 13.530 1.00 89.81 98 LEU A O 1
ATOM 789 N N . VAL A 1 99 ? -15.204 -7.811 11.339 1.00 88.88 99 VAL A N 1
ATOM 790 C CA . VAL A 1 99 ? -16.130 -6.740 10.927 1.00 88.88 99 VAL A CA 1
ATOM 791 C C . VAL A 1 99 ? -17.594 -7.136 11.165 1.00 88.88 99 VAL A C 1
ATOM 793 O O . VAL A 1 99 ? -18.419 -6.277 11.479 1.00 88.88 99 VAL A O 1
ATOM 796 N N . ILE A 1 100 ? -17.921 -8.426 11.054 1.00 88.19 100 ILE A N 1
ATOM 797 C CA . ILE A 1 100 ? -19.295 -8.936 11.168 1.00 88.19 100 ILE A CA 1
ATOM 798 C C . ILE A 1 100 ? -19.697 -9.169 12.629 1.00 88.19 100 ILE A C 1
ATOM 800 O O . ILE A 1 100 ? -20.805 -8.804 13.028 1.00 88.19 100 ILE A O 1
ATOM 804 N N . LEU A 1 101 ? -18.813 -9.764 13.436 1.00 88.88 101 LEU A N 1
ATOM 805 C CA . LEU A 1 101 ? -19.124 -10.145 14.814 1.00 88.88 101 LEU A CA 1
ATOM 806 C C . LEU A 1 101 ? -19.528 -8.925 15.655 1.00 88.88 101 LEU A C 1
ATOM 808 O O . LEU A 1 101 ? -18.940 -7.846 15.545 1.00 88.88 101 LEU A O 1
ATOM 812 N N . LYS A 1 102 ? -20.539 -9.086 16.516 1.00 89.88 102 LYS A N 1
ATOM 813 C CA . LYS A 1 102 ? -20.938 -8.063 17.495 1.00 89.88 102 LYS A CA 1
ATOM 814 C C . LYS A 1 102 ? -19.935 -8.060 18.659 1.00 89.88 102 LYS A C 1
ATOM 816 O O . LYS A 1 102 ? -19.415 -9.107 19.022 1.00 89.88 102 LYS A O 1
ATOM 821 N N . GLY A 1 103 ? -19.625 -6.879 19.195 1.00 88.62 103 GLY A N 1
ATOM 822 C CA . GLY A 1 103 ? -18.859 -6.755 20.442 1.00 88.62 103 GLY A CA 1
ATOM 823 C C . GLY A 1 103 ? -19.669 -7.201 21.662 1.00 88.62 103 GLY A C 1
ATOM 824 O O . GLY A 1 103 ? -20.888 -7.360 21.567 1.00 88.62 103 GLY A O 1
ATOM 825 N N . THR A 1 104 ? -19.004 -7.384 22.801 1.00 91.00 104 THR A N 1
ATOM 826 C CA . THR A 1 104 ? -19.668 -7.728 24.067 1.00 91.00 104 THR A CA 1
ATOM 827 C C . THR A 1 104 ? -20.589 -6.598 24.525 1.00 91.00 104 THR A C 1
ATOM 829 O O . THR A 1 104 ? -20.277 -5.416 24.348 1.00 91.00 104 THR A O 1
ATOM 832 N N . GLU A 1 105 ? -21.732 -6.954 25.106 1.00 86.69 105 GLU A N 1
ATOM 833 C CA . GLU A 1 105 ? -22.668 -5.982 25.679 1.00 86.69 105 GLU A CA 1
ATOM 834 C C . GLU A 1 105 ? -22.151 -5.474 27.026 1.00 86.69 105 GLU A C 1
ATOM 836 O O . GLU A 1 105 ? -21.589 -6.247 27.798 1.00 86.69 105 GLU A O 1
ATOM 841 N N . GLY A 1 106 ? -22.323 -4.177 27.290 1.00 85.88 106 GLY A N 1
ATOM 842 C CA . GLY A 1 106 ? -21.802 -3.545 28.501 1.00 85.88 106 GLY A CA 1
ATOM 843 C C . GLY A 1 106 ? -20.275 -3.566 28.588 1.00 85.88 106 GLY A C 1
ATOM 844 O O . GLY A 1 106 ? -19.569 -3.730 27.585 1.00 85.88 106 GLY A O 1
ATOM 845 N N . ASP A 1 107 ? -19.773 -3.366 29.799 1.00 88.44 107 ASP A N 1
ATOM 846 C CA . ASP A 1 107 ? -18.345 -3.336 30.102 1.00 88.44 107 ASP A CA 1
ATOM 847 C C . ASP A 1 107 ? -17.768 -4.758 30.150 1.00 88.44 107 ASP A C 1
ATOM 849 O O . ASP A 1 107 ? -18.467 -5.719 30.470 1.00 88.44 107 ASP A O 1
ATOM 853 N N . ASN A 1 108 ? -16.488 -4.907 29.812 1.00 91.06 108 ASN A N 1
ATOM 854 C CA . ASN A 1 108 ? -15.770 -6.177 29.926 1.00 91.06 108 ASN A CA 1
ATOM 855 C C . ASN A 1 108 ? -14.379 -5.956 30.548 1.00 91.06 108 ASN A C 1
ATOM 857 O O . ASN A 1 108 ? -14.002 -4.818 30.834 1.00 91.06 108 ASN A O 1
ATOM 861 N N . ASP A 1 109 ? -13.591 -7.023 30.706 1.00 90.38 109 ASP A N 1
ATOM 862 C CA . ASP A 1 109 ? -12.241 -6.976 31.303 1.00 90.38 109 ASP A CA 1
ATOM 863 C C . ASP A 1 109 ? -11.264 -6.021 30.589 1.00 90.38 109 ASP A C 1
ATOM 865 O O . ASP A 1 109 ? -10.235 -5.632 31.138 1.00 90.38 109 ASP A O 1
ATOM 869 N N . TYR A 1 110 ? -11.583 -5.622 29.357 1.00 89.31 110 TYR A N 1
ATOM 870 C CA . TYR A 1 110 ? -10.789 -4.724 28.523 1.00 89.31 110 TYR A CA 1
ATOM 871 C C . TYR A 1 110 ? -11.334 -3.287 28.476 1.00 89.31 110 TYR A C 1
ATOM 873 O O . TYR A 1 110 ? -10.804 -2.450 27.734 1.00 89.31 110 TYR A O 1
ATOM 881 N N . GLY A 1 111 ? -12.377 -2.994 29.253 1.00 87.19 111 GLY A N 1
ATOM 882 C CA . GLY A 1 111 ? -12.924 -1.661 29.467 1.00 87.19 111 GLY A CA 1
ATOM 883 C C . GLY A 1 111 ? -14.371 -1.488 29.013 1.00 87.19 111 GLY A C 1
ATOM 884 O O . GLY A 1 111 ? -15.082 -2.433 28.647 1.00 87.19 111 GLY A O 1
ATOM 885 N N . VAL A 1 112 ? -14.795 -0.226 29.041 1.00 87.12 112 VAL A N 1
ATOM 886 C CA . VAL A 1 112 ? -16.184 0.161 28.796 1.00 87.12 112 VAL A CA 1
ATOM 887 C C . VAL A 1 112 ? -16.628 -0.088 27.359 1.00 87.12 112 VAL A C 1
ATOM 889 O O . VAL A 1 112 ? -15.811 -0.110 26.428 1.00 87.12 112 VAL A O 1
ATOM 892 N N . ALA A 1 113 ? -17.933 -0.279 27.168 1.00 85.25 113 ALA A N 1
ATOM 893 C CA . ALA A 1 113 ? -18.505 -0.413 25.833 1.00 85.25 113 ALA A CA 1
ATOM 894 C C . ALA A 1 113 ? -18.164 0.809 24.948 1.00 85.25 113 ALA A C 1
ATOM 896 O O . ALA A 1 113 ? -18.246 1.948 25.413 1.00 85.25 113 ALA A O 1
ATOM 897 N N . PRO A 1 114 ? -17.802 0.614 23.663 1.00 83.12 114 PRO A N 1
ATOM 898 C CA . PRO A 1 114 ? -17.619 1.730 22.745 1.00 83.12 114 PRO A CA 1
ATOM 899 C C . PRO A 1 114 ? -18.914 2.550 22.616 1.00 83.12 114 PRO A C 1
ATOM 901 O O . PRO A 1 114 ? -19.986 1.956 22.474 1.00 83.12 114 PRO A O 1
ATOM 904 N N . PRO A 1 115 ? -18.831 3.891 22.591 1.00 83.12 115 PRO A N 1
ATOM 905 C CA . PRO A 1 115 ? -19.997 4.755 22.491 1.00 83.12 115 PRO A CA 1
ATOM 906 C C . PRO A 1 115 ? -20.659 4.638 21.117 1.00 83.12 115 PRO A C 1
ATOM 908 O O . PRO A 1 115 ? -20.057 4.179 20.130 1.00 83.12 115 PRO A O 1
ATOM 911 N N . GLU A 1 116 ? -21.895 5.129 21.036 1.00 82.44 116 GLU A N 1
ATOM 912 C CA . GLU A 1 116 ? -22.618 5.220 19.775 1.00 82.44 116 GLU A CA 1
ATOM 913 C C . GLU A 1 116 ? -21.852 6.023 18.711 1.00 82.44 116 GLU A C 1
ATOM 915 O O . GLU A 1 116 ? -20.946 6.823 18.962 1.00 82.44 116 GLU A O 1
ATOM 920 N N . HIS A 1 117 ? -22.185 5.753 17.454 1.00 83.44 117 HIS A N 1
ATOM 921 C CA . HIS A 1 117 ? -21.477 6.316 16.313 1.00 83.44 117 HIS A CA 1
ATOM 922 C C . HIS A 1 117 ? -22.057 7.674 15.923 1.00 83.44 117 HIS A C 1
ATOM 924 O O . HIS A 1 117 ? -23.257 7.778 15.654 1.00 83.44 117 HIS A O 1
ATOM 930 N N . SER A 1 118 ? -21.191 8.680 15.780 1.00 84.75 118 SER A N 1
ATOM 931 C CA . SER A 1 118 ? -21.582 9.968 15.204 1.00 84.75 118 SER A CA 1
ATOM 932 C C . SER A 1 118 ? -22.076 9.799 13.754 1.00 84.75 118 SER A C 1
ATOM 934 O O . SER A 1 118 ? -21.639 8.876 13.053 1.00 84.75 118 SER A O 1
ATOM 936 N N . PRO A 1 119 ? -22.964 10.681 13.252 1.00 84.12 119 PRO A N 1
ATOM 937 C CA . PRO A 1 119 ? -23.437 10.620 11.867 1.00 84.12 119 PRO A CA 1
ATOM 938 C C . PRO A 1 119 ? -22.293 10.632 10.847 1.00 84.12 119 PRO A C 1
ATOM 940 O O . PRO A 1 119 ? -22.293 9.839 9.908 1.00 84.12 119 PRO A O 1
ATOM 943 N N . ALA A 1 120 ? -21.268 11.458 11.079 1.00 84.00 120 ALA A N 1
ATOM 944 C CA . ALA A 1 120 ? -20.080 11.531 10.230 1.00 84.00 120 ALA A CA 1
ATOM 945 C C . ALA A 1 120 ? -19.346 10.181 10.133 1.00 84.00 120 ALA A C 1
ATOM 947 O O . ALA A 1 120 ? -18.967 9.751 9.043 1.00 84.00 120 ALA A O 1
ATOM 948 N N . LEU A 1 121 ? -19.204 9.472 11.259 1.00 85.81 121 LEU A N 1
ATOM 949 C CA . LEU A 1 121 ? -18.581 8.152 11.282 1.00 85.81 121 LEU A CA 1
ATOM 950 C C . LEU A 1 121 ? -19.404 7.138 10.475 1.00 85.81 121 LEU A C 1
ATOM 952 O O . LEU A 1 121 ? -18.839 6.379 9.690 1.00 85.81 121 LEU A O 1
ATOM 956 N N . LYS A 1 122 ? -20.735 7.158 10.594 1.00 85.69 122 LYS A N 1
ATOM 957 C CA . LYS A 1 122 ? -21.611 6.283 9.797 1.00 85.69 122 LYS A CA 1
ATOM 958 C C . LYS A 1 122 ? -21.475 6.562 8.297 1.00 85.69 122 LYS A C 1
ATOM 960 O O . LYS A 1 122 ? -21.347 5.618 7.527 1.00 85.69 122 LYS A O 1
ATOM 965 N N . MET A 1 123 ? -21.418 7.830 7.884 1.00 86.88 123 MET A N 1
ATOM 966 C CA . MET A 1 123 ? -21.230 8.194 6.472 1.00 86.88 123 MET A CA 1
ATOM 967 C C . MET A 1 123 ? -19.895 7.686 5.911 1.00 86.88 123 MET A C 1
ATOM 969 O O . MET A 1 123 ? -19.827 7.245 4.762 1.00 86.88 123 MET A O 1
ATOM 973 N N . SER A 1 124 ? -18.833 7.685 6.722 1.00 88.12 124 SER A N 1
ATOM 974 C CA . SER A 1 124 ? -17.515 7.215 6.278 1.00 88.12 124 SER A CA 1
ATOM 975 C C . SER A 1 124 ? -17.478 5.730 5.881 1.00 88.12 124 SER A C 1
ATOM 977 O O . SER A 1 124 ? -16.661 5.366 5.038 1.00 88.12 124 SER A O 1
ATOM 979 N N . MET A 1 125 ? -18.416 4.900 6.367 1.00 87.75 125 MET A N 1
ATOM 980 C CA . MET A 1 125 ? -18.573 3.506 5.916 1.00 87.75 125 MET A CA 1
ATOM 981 C C . MET A 1 125 ? -18.859 3.383 4.418 1.00 87.75 125 MET A C 1
ATOM 983 O O . MET A 1 125 ? -18.553 2.346 3.842 1.00 87.75 125 MET A O 1
ATOM 987 N N . LEU A 1 126 ? -19.444 4.408 3.791 1.00 89.31 126 LEU A N 1
ATOM 988 C CA . LEU A 1 126 ? -19.687 4.438 2.349 1.00 89.31 126 LEU A CA 1
ATOM 989 C C . LEU A 1 126 ? -18.623 5.258 1.614 1.00 89.31 126 LEU A C 1
ATOM 991 O O . LEU A 1 126 ? -18.109 4.825 0.585 1.00 89.31 126 LEU A O 1
ATOM 995 N N . PHE A 1 127 ? -18.253 6.425 2.146 1.00 89.94 127 PHE A N 1
ATOM 996 C CA . PHE A 1 127 ? -17.301 7.309 1.470 1.00 89.94 127 PHE A CA 1
ATOM 997 C C . PHE A 1 127 ? -15.907 6.693 1.322 1.00 89.94 127 PHE A C 1
ATOM 999 O O . PHE A 1 127 ? -15.313 6.810 0.253 1.00 89.94 127 PHE A O 1
ATOM 1006 N N . VAL A 1 128 ? -15.392 6.010 2.351 1.00 89.88 128 VAL A N 1
ATOM 1007 C CA . VAL A 1 128 ? -14.062 5.380 2.299 1.00 89.88 128 VAL A CA 1
ATOM 1008 C C . VAL A 1 128 ? -13.984 4.281 1.226 1.00 89.88 128 VAL A C 1
ATOM 1010 O O . VAL A 1 128 ? -13.067 4.354 0.407 1.00 89.88 128 VAL A O 1
ATOM 1013 N N . PRO A 1 129 ? -14.907 3.296 1.143 1.00 88.25 129 PRO A N 1
ATOM 1014 C CA . PRO A 1 129 ? -14.871 2.313 0.058 1.00 88.25 129 PRO A CA 1
ATOM 1015 C C . PRO A 1 129 ? -15.100 2.927 -1.318 1.00 88.25 129 PRO A C 1
ATOM 1017 O O . PRO A 1 129 ? -14.426 2.531 -2.262 1.00 88.25 129 PRO A O 1
ATOM 1020 N N . VAL A 1 130 ? -16.014 3.892 -1.458 1.00 92.88 130 VAL A N 1
ATOM 1021 C CA . VAL A 1 130 ? -16.242 4.550 -2.755 1.00 92.88 130 VAL A CA 1
ATOM 1022 C C . VAL A 1 130 ? -14.968 5.249 -3.218 1.00 92.88 130 VAL A C 1
ATOM 1024 O O . VAL A 1 130 ? -14.523 5.035 -4.343 1.00 92.88 130 VAL A O 1
ATOM 1027 N N . PHE A 1 131 ? -14.324 6.011 -2.333 1.00 93.31 131 PHE A N 1
ATOM 1028 C CA . PHE A 1 131 ? -13.037 6.633 -2.619 1.00 93.31 131 PHE A CA 1
ATOM 1029 C C . PHE A 1 131 ? -11.963 5.591 -2.972 1.00 93.31 131 PHE A C 1
ATOM 1031 O O . PHE A 1 131 ? -11.230 5.778 -3.941 1.00 93.31 131 PHE A O 1
ATOM 1038 N N . ALA A 1 132 ? -11.913 4.464 -2.254 1.00 89.44 132 ALA A N 1
ATOM 1039 C CA . ALA A 1 132 ? -11.007 3.355 -2.550 1.00 89.44 132 ALA A CA 1
ATOM 1040 C C . ALA A 1 132 ? -11.194 2.789 -3.955 1.00 89.44 132 ALA A C 1
ATOM 1042 O O . ALA A 1 132 ? -10.222 2.602 -4.685 1.00 89.44 132 ALA A O 1
ATOM 1043 N N . VAL A 1 133 ? -12.440 2.536 -4.346 1.00 92.88 133 VAL A N 1
ATOM 1044 C CA . VAL A 1 133 ? -12.772 2.004 -5.668 1.00 92.88 133 VAL A CA 1
ATOM 1045 C C . VAL A 1 133 ? -12.405 3.008 -6.753 1.00 92.88 133 VAL A C 1
ATOM 1047 O O . VAL A 1 133 ? -11.741 2.633 -7.716 1.00 92.88 133 VAL A O 1
ATOM 1050 N N . LEU A 1 134 ? -12.751 4.287 -6.582 1.00 95.19 134 LEU A N 1
ATOM 1051 C CA . LEU A 1 134 ? -12.383 5.341 -7.532 1.00 95.19 134 LEU A CA 1
ATOM 1052 C C . LEU A 1 134 ? -10.862 5.453 -7.692 1.00 95.19 134 LEU A C 1
ATOM 1054 O O . LEU A 1 134 ? -10.363 5.540 -8.815 1.00 95.19 134 LEU A O 1
ATOM 1058 N N . PHE A 1 135 ? -10.122 5.383 -6.585 1.00 92.12 135 PHE A N 1
ATOM 1059 C CA . PHE A 1 135 ? -8.665 5.380 -6.604 1.00 92.12 135 PHE A CA 1
ATOM 1060 C C . PHE A 1 135 ? -8.101 4.163 -7.354 1.00 92.12 135 PHE A C 1
ATOM 1062 O O . PHE A 1 135 ? -7.240 4.323 -8.217 1.00 92.12 135 PHE A O 1
ATOM 1069 N N . MET A 1 136 ? -8.607 2.954 -7.083 1.00 91.50 136 MET A N 1
ATOM 1070 C CA . MET A 1 136 ? -8.175 1.730 -7.771 1.00 91.50 136 MET A CA 1
ATOM 1071 C C . MET A 1 136 ? -8.466 1.771 -9.273 1.00 91.50 136 MET A C 1
ATOM 1073 O O . MET A 1 136 ? -7.624 1.365 -10.072 1.00 91.50 136 MET A O 1
ATOM 1077 N N . VAL A 1 137 ? -9.626 2.299 -9.671 1.00 94.88 137 VAL A N 1
ATOM 1078 C CA . VAL A 1 137 ? -9.987 2.486 -11.082 1.00 94.88 137 VAL A CA 1
ATOM 1079 C C . VAL A 1 137 ? -9.015 3.458 -11.755 1.00 94.88 137 VAL A C 1
ATOM 1081 O O . VAL A 1 137 ? -8.446 3.129 -12.797 1.00 94.88 137 VAL A O 1
ATOM 1084 N N . ALA A 1 138 ? -8.745 4.614 -11.142 1.00 93.25 138 ALA A N 1
ATOM 1085 C CA . ALA A 1 138 ? -7.775 5.579 -11.662 1.00 93.25 138 ALA A CA 1
ATOM 1086 C C . ALA A 1 138 ? -6.359 4.979 -11.771 1.00 93.25 138 ALA A C 1
ATOM 1088 O O . ALA A 1 138 ? -5.692 5.130 -12.799 1.00 93.25 138 ALA A O 1
ATOM 1089 N N . ALA A 1 139 ? -5.915 4.238 -10.750 1.00 90.31 139 ALA A N 1
ATOM 1090 C CA . ALA A 1 139 ? -4.630 3.545 -10.751 1.00 90.31 139 ALA A CA 1
ATOM 1091 C C . ALA A 1 139 ? -4.548 2.476 -11.855 1.00 90.31 139 ALA A C 1
ATOM 1093 O O . ALA A 1 139 ? -3.518 2.363 -12.522 1.00 90.31 139 ALA A O 1
ATOM 1094 N N . HIS A 1 140 ? -5.633 1.736 -12.106 1.00 91.69 140 HIS A N 1
ATOM 1095 C CA . HIS A 1 140 ? -5.704 0.749 -13.184 1.00 91.69 140 HIS A CA 1
ATOM 1096 C C . HIS A 1 140 ? -5.551 1.395 -14.568 1.00 91.69 140 HIS A C 1
ATOM 1098 O O . HIS A 1 140 ? -4.758 0.922 -15.387 1.00 91.69 140 HIS A O 1
ATOM 1104 N N . PHE A 1 141 ? -6.255 2.501 -14.824 1.00 95.44 141 PHE A N 1
ATOM 1105 C CA . PHE A 1 141 ? -6.112 3.251 -16.076 1.00 95.44 141 PHE A CA 1
ATOM 1106 C C . PHE A 1 141 ? -4.693 3.792 -16.267 1.00 95.44 141 PHE A C 1
ATOM 1108 O O . PHE A 1 141 ? -4.129 3.697 -17.363 1.00 95.44 141 PHE A O 1
ATOM 1115 N N . GLN A 1 142 ? -4.081 4.305 -15.200 1.00 90.50 142 GLN A N 1
ATOM 1116 C CA . GLN A 1 142 ? -2.701 4.776 -15.252 1.00 90.50 142 GLN A CA 1
ATOM 1117 C C . GLN A 1 142 ? -1.725 3.630 -15.549 1.00 90.50 142 GLN A C 1
ATOM 1119 O O . GLN A 1 142 ? -0.853 3.765 -16.408 1.00 90.50 142 GLN A O 1
ATOM 1124 N N . TYR A 1 143 ? -1.901 2.478 -14.899 1.00 90.44 143 TYR A N 1
ATOM 1125 C CA . TYR A 1 143 ? -1.105 1.277 -15.152 1.00 90.44 143 TYR A CA 1
ATOM 1126 C C . TYR A 1 143 ? -1.208 0.817 -16.614 1.00 90.44 143 TYR A C 1
ATOM 1128 O O . TYR A 1 143 ? -0.186 0.586 -17.264 1.00 90.44 143 TYR A O 1
ATOM 1136 N N . LYS A 1 144 ? -2.428 0.760 -17.168 1.00 93.50 144 LYS A N 1
ATOM 1137 C CA . LYS A 1 144 ? -2.668 0.442 -18.586 1.00 93.50 144 LYS A CA 1
ATOM 1138 C C . LYS A 1 144 ? -1.963 1.427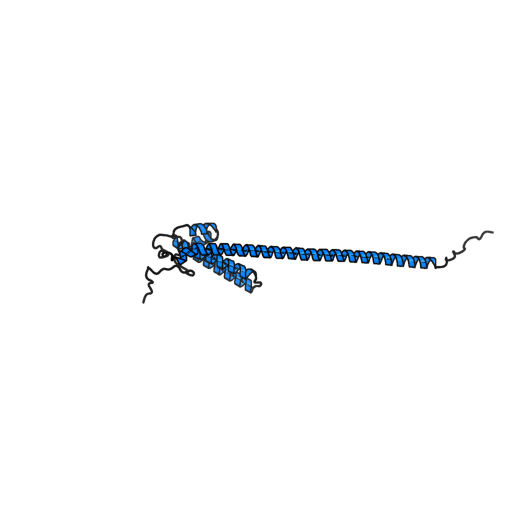 -19.520 1.00 93.50 144 LYS A C 1
ATOM 1140 O O . LYS A 1 144 ? -1.324 1.008 -20.479 1.00 93.50 144 LYS A O 1
ATOM 1145 N N . THR A 1 145 ? -2.022 2.719 -19.212 1.00 94.44 145 THR A N 1
ATOM 1146 C CA . THR A 1 145 ? -1.357 3.760 -20.007 1.00 94.44 145 THR A CA 1
ATOM 1147 C C . THR A 1 145 ? 0.165 3.584 -20.021 1.00 94.44 145 THR A C 1
ATOM 1149 O O . THR A 1 145 ? 0.789 3.705 -21.075 1.00 94.44 145 THR A O 1
ATOM 1152 N N . MET A 1 146 ? 0.776 3.264 -18.876 1.00 91.31 146 MET A N 1
ATOM 1153 C CA . MET A 1 146 ? 2.223 3.027 -18.783 1.00 91.31 146 MET A CA 1
ATOM 1154 C C . MET A 1 146 ? 2.660 1.776 -19.555 1.00 91.31 146 MET A C 1
ATOM 1156 O O . MET A 1 146 ? 3.652 1.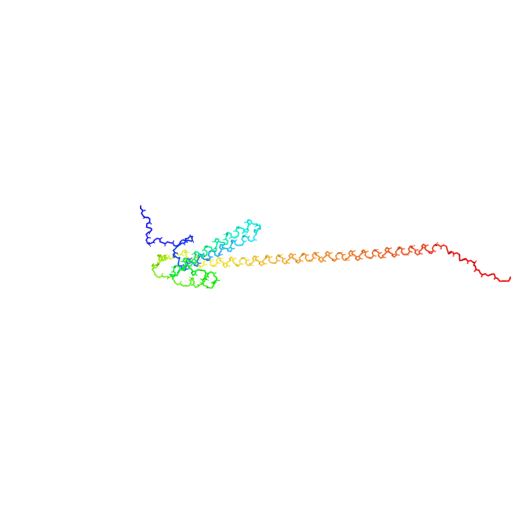824 -20.279 1.00 91.31 146 MET A O 1
ATOM 1160 N N . GLN A 1 147 ? 1.892 0.686 -19.459 1.00 92.62 147 GLN A N 1
ATOM 1161 C CA . GLN A 1 147 ? 2.123 -0.549 -20.219 1.00 92.62 147 GLN A CA 1
ATOM 1162 C C . GLN A 1 147 ? 2.149 -0.293 -21.733 1.00 92.62 147 GLN A C 1
ATOM 1164 O O . GLN A 1 147 ? 3.074 -0.723 -22.420 1.00 92.62 147 GLN A O 1
ATOM 1169 N N . THR A 1 148 ? 1.184 0.472 -22.249 1.00 95.31 148 THR A N 1
ATOM 1170 C CA . THR A 1 148 ? 1.125 0.816 -23.676 1.00 95.31 148 THR A CA 1
ATOM 1171 C C . THR A 1 148 ? 2.311 1.673 -24.118 1.00 95.31 148 THR A C 1
ATOM 1173 O O . THR A 1 148 ? 2.868 1.459 -25.192 1.00 95.31 148 THR A O 1
ATOM 1176 N N . LYS A 1 149 ? 2.744 2.639 -23.298 1.00 95.00 149 LYS A N 1
ATOM 1177 C CA . LYS A 1 149 ? 3.931 3.452 -23.618 1.00 95.00 149 LYS A CA 1
ATOM 1178 C C . LYS A 1 149 ? 5.192 2.591 -23.706 1.00 95.00 149 LYS A C 1
ATOM 1180 O O . LYS A 1 149 ? 5.978 2.769 -24.633 1.00 95.00 149 LYS A O 1
ATOM 1185 N N . LEU A 1 150 ? 5.348 1.639 -22.785 1.00 95.75 150 LEU A N 1
ATOM 1186 C CA . LEU A 1 150 ? 6.480 0.718 -22.768 1.00 95.75 150 LEU A CA 1
ATOM 1187 C C . LEU A 1 150 ? 6.484 -0.218 -23.986 1.00 95.75 150 LEU A C 1
ATOM 1189 O O . LEU A 1 150 ? 7.540 -0.435 -24.575 1.00 95.75 150 LEU A O 1
ATOM 1193 N N . SER A 1 151 ? 5.328 -0.760 -24.388 1.00 94.75 151 SER A N 1
ATOM 1194 C CA . SER A 1 151 ? 5.254 -1.625 -25.574 1.00 94.75 151 SER A CA 1
ATOM 1195 C C . SER A 1 151 ? 5.552 -0.858 -26.864 1.00 94.75 151 SER A C 1
ATOM 1197 O O . SER A 1 151 ? 6.310 -1.349 -27.696 1.00 94.75 151 SER A O 1
ATOM 1199 N N . ILE A 1 152 ? 5.041 0.371 -27.005 1.00 96.38 152 ILE A N 1
ATOM 1200 C CA . ILE A 1 152 ? 5.360 1.250 -28.142 1.00 96.38 152 ILE A CA 1
ATOM 1201 C C . ILE A 1 152 ? 6.855 1.566 -28.191 1.00 96.38 152 ILE A C 1
ATOM 1203 O O . ILE A 1 152 ? 7.440 1.557 -29.271 1.00 96.38 152 ILE A O 1
ATOM 1207 N N . GLN A 1 153 ? 7.480 1.837 -27.045 1.00 96.81 153 GLN A N 1
ATOM 1208 C CA . GLN A 1 153 ? 8.912 2.112 -26.987 1.00 96.81 153 GLN A CA 1
ATOM 1209 C C . GLN A 1 153 ? 9.738 0.911 -27.462 1.00 96.81 153 GLN A C 1
ATOM 1211 O O . GLN A 1 153 ? 10.580 1.075 -28.339 1.00 96.81 153 GLN A O 1
ATOM 1216 N N . LYS A 1 154 ? 9.440 -0.293 -26.963 1.00 96.69 154 LYS A N 1
ATOM 1217 C CA . LYS A 1 154 ? 10.127 -1.521 -27.392 1.00 96.69 154 LYS A CA 1
ATOM 1218 C C . LYS A 1 154 ? 9.976 -1.779 -28.890 1.00 96.69 154 LYS A C 1
ATOM 1220 O O . LYS A 1 154 ? 10.961 -2.087 -29.546 1.00 96.69 154 LYS A O 1
ATOM 1225 N N . MET A 1 155 ? 8.772 -1.590 -29.440 1.00 96.69 155 MET A N 1
ATOM 1226 C CA . MET A 1 155 ? 8.545 -1.735 -30.884 1.00 96.69 155 MET A CA 1
ATOM 1227 C C . MET A 1 155 ? 9.378 -0.739 -31.700 1.00 96.69 155 MET A C 1
ATOM 1229 O O . MET A 1 155 ? 9.923 -1.108 -32.734 1.00 96.69 155 MET A O 1
ATOM 1233 N N . LYS A 1 156 ? 9.512 0.514 -31.242 1.00 97.25 156 LYS A N 1
ATOM 1234 C CA . LYS A 1 156 ? 10.363 1.512 -31.912 1.00 97.25 156 LYS A CA 1
ATOM 1235 C C . LYS A 1 156 ? 11.842 1.137 -31.853 1.00 97.25 156 LYS A C 1
ATOM 1237 O O . LYS A 1 156 ? 12.536 1.271 -32.853 1.00 97.25 156 LYS A O 1
ATOM 1242 N N . GLU A 1 157 ? 12.318 0.676 -30.699 1.00 97.12 157 GLU A N 1
ATOM 1243 C CA . GLU A 1 157 ? 13.704 0.228 -30.520 1.00 97.12 157 GLU A CA 1
ATOM 1244 C C . GLU A 1 157 ? 14.024 -0.972 -31.427 1.00 97.12 157 GLU A C 1
ATOM 1246 O O . GLU A 1 157 ? 15.055 -0.981 -32.097 1.00 97.12 157 GLU A O 1
ATOM 1251 N N . GLU A 1 158 ? 13.108 -1.938 -31.525 1.00 97.12 158 GLU A N 1
ATOM 1252 C CA . GLU A 1 158 ? 13.235 -3.100 -32.412 1.00 97.12 158 GLU A CA 1
ATOM 1253 C C . GLU A 1 158 ? 13.227 -2.704 -33.896 1.00 97.12 158 GLU A C 1
ATOM 1255 O O . GLU A 1 158 ? 14.050 -3.192 -34.669 1.00 97.12 158 GLU A O 1
ATOM 1260 N N . GLN A 1 159 ? 12.355 -1.771 -34.292 1.00 96.81 159 GLN A N 1
ATOM 1261 C CA . GLN A 1 159 ? 12.318 -1.242 -35.658 1.00 96.81 159 GLN A CA 1
ATOM 1262 C C . GLN A 1 159 ? 13.627 -0.546 -36.045 1.00 96.81 159 GLN A C 1
ATOM 1264 O O . GLN A 1 159 ? 14.164 -0.819 -37.116 1.00 96.81 159 GLN A O 1
ATOM 1269 N N . ILE A 1 160 ? 14.167 0.305 -35.167 1.00 97.56 160 ILE A N 1
ATOM 1270 C CA . ILE A 1 160 ? 15.445 0.992 -35.403 1.00 97.56 160 ILE A CA 1
ATOM 1271 C C . ILE A 1 160 ? 16.582 -0.028 -35.533 1.00 97.56 160 ILE A C 1
ATOM 1273 O O . ILE A 1 160 ? 17.413 0.088 -36.433 1.00 97.56 160 ILE A O 1
ATOM 1277 N N . ALA A 1 161 ? 16.613 -1.051 -34.675 1.00 97.38 161 ALA A N 1
ATOM 1278 C CA . ALA A 1 161 ? 17.623 -2.103 -34.749 1.00 97.38 161 ALA A CA 1
ATOM 1279 C C . ALA A 1 161 ? 17.531 -2.903 -36.062 1.00 97.38 161 ALA A C 1
ATOM 1281 O O . ALA A 1 161 ? 18.555 -3.178 -36.689 1.00 97.38 161 ALA A O 1
ATOM 1282 N N . ALA A 1 162 ? 16.318 -3.240 -36.510 1.00 97.19 162 ALA A N 1
ATOM 1283 C CA . ALA A 1 162 ? 16.098 -3.934 -37.777 1.00 97.19 162 ALA A CA 1
ATOM 1284 C C . ALA A 1 162 ? 16.533 -3.086 -38.985 1.00 97.19 162 ALA A C 1
ATOM 1286 O O . ALA A 1 162 ? 17.172 -3.599 -39.905 1.00 97.19 162 ALA A O 1
ATOM 1287 N N . GLU A 1 163 ? 16.245 -1.782 -38.968 1.00 97.44 163 GLU A N 1
ATOM 1288 C CA . GLU A 1 163 ? 16.670 -0.853 -40.018 1.00 97.44 163 GLU A CA 1
ATOM 1289 C C . GLU A 1 163 ? 18.201 -0.741 -40.086 1.00 97.44 163 GLU A C 1
ATOM 1291 O O . GLU A 1 163 ? 18.783 -0.852 -41.166 1.00 97.44 163 GLU A O 1
ATOM 1296 N N . GLN A 1 164 ? 18.872 -0.623 -38.937 1.00 97.00 164 GLN A N 1
ATOM 1297 C CA . GLN A 1 164 ? 20.337 -0.607 -38.868 1.00 97.00 164 GLN A CA 1
ATOM 1298 C C . GLN A 1 164 ? 20.959 -1.900 -39.414 1.00 97.00 164 GLN A C 1
ATOM 1300 O O . GLN A 1 164 ? 21.953 -1.852 -40.142 1.00 97.00 164 GLN A O 1
ATOM 1305 N N . GLN A 1 165 ? 20.369 -3.059 -39.111 1.00 96.62 165 GLN A N 1
ATOM 1306 C CA . GLN A 1 165 ? 20.829 -4.344 -39.646 1.00 96.62 165 GLN A CA 1
ATOM 1307 C C . GLN A 1 165 ? 20.648 -4.438 -41.166 1.00 96.62 165 GLN A C 1
ATOM 1309 O O . GLN A 1 165 ? 21.539 -4.936 -41.858 1.00 96.62 165 GLN A O 1
ATOM 1314 N N . ALA A 1 166 ? 19.527 -3.943 -41.697 1.00 97.19 166 ALA A N 1
ATOM 1315 C CA . ALA A 1 166 ? 19.281 -3.907 -43.136 1.00 97.19 166 ALA A CA 1
ATOM 1316 C C . ALA A 1 166 ? 20.293 -3.003 -43.859 1.00 97.19 166 ALA A C 1
ATOM 1318 O O . ALA A 1 166 ? 20.899 -3.430 -44.843 1.00 97.19 166 ALA A O 1
ATOM 1319 N N . GLN A 1 167 ? 20.546 -1.804 -43.324 1.00 97.06 167 GLN A N 1
ATOM 1320 C CA . GLN A 1 167 ? 21.543 -0.873 -43.862 1.00 97.06 167 GLN A CA 1
ATOM 1321 C C . GLN A 1 167 ? 22.958 -1.464 -43.828 1.00 97.06 167 GLN A C 1
ATOM 1323 O O . GLN A 1 167 ? 23.705 -1.346 -44.800 1.00 97.06 167 GLN A O 1
ATOM 1328 N N . LEU A 1 168 ? 23.328 -2.150 -42.740 1.00 96.88 168 LEU A N 1
ATOM 1329 C CA . LEU A 1 168 ? 24.623 -2.821 -42.634 1.00 96.88 168 LEU A CA 1
ATOM 1330 C C . LEU A 1 168 ? 24.774 -3.925 -43.687 1.00 96.88 168 LEU A C 1
ATOM 1332 O O . LEU A 1 168 ? 25.816 -4.013 -44.336 1.00 96.88 168 LEU A O 1
ATOM 1336 N N . ARG A 1 169 ? 23.736 -4.745 -43.883 1.00 96.94 169 ARG A N 1
ATOM 1337 C CA . ARG A 1 169 ? 23.734 -5.802 -44.901 1.00 96.94 169 ARG A CA 1
ATOM 1338 C C . ARG A 1 169 ? 23.891 -5.223 -46.307 1.00 96.94 169 ARG A C 1
ATOM 1340 O O . ARG A 1 169 ? 24.686 -5.740 -47.088 1.00 96.94 169 ARG A O 1
ATOM 1347 N N . GLU A 1 170 ? 23.187 -4.135 -46.614 1.00 97.69 170 GLU A N 1
ATOM 1348 C CA . GLU A 1 170 ? 23.308 -3.444 -47.901 1.00 97.69 170 GLU A CA 1
ATOM 1349 C C . GLU A 1 170 ? 24.718 -2.862 -48.109 1.00 97.69 170 GLU A C 1
ATOM 1351 O O . GLU A 1 170 ? 25.301 -2.998 -49.187 1.00 97.69 170 GLU A O 1
ATOM 1356 N N . ALA A 1 171 ? 25.307 -2.258 -47.073 1.00 96.81 171 ALA A N 1
ATOM 1357 C CA . ALA A 1 171 ? 26.671 -1.737 -47.119 1.00 96.81 171 ALA A CA 1
ATOM 1358 C C . ALA A 1 171 ? 27.708 -2.852 -47.343 1.00 96.81 171 ALA A C 1
ATOM 1360 O O . ALA A 1 171 ? 28.624 -2.691 -48.153 1.00 96.81 171 ALA A O 1
ATOM 1361 N N . GLN A 1 172 ? 27.546 -4.000 -46.676 1.00 96.75 172 GLN A N 1
ATOM 1362 C CA . GLN A 1 172 ? 28.395 -5.178 -46.874 1.00 96.75 172 GLN A CA 1
ATOM 1363 C C . GLN A 1 172 ? 28.272 -5.737 -48.295 1.00 96.75 172 GLN A C 1
ATOM 1365 O O . GLN A 1 172 ? 29.286 -6.084 -48.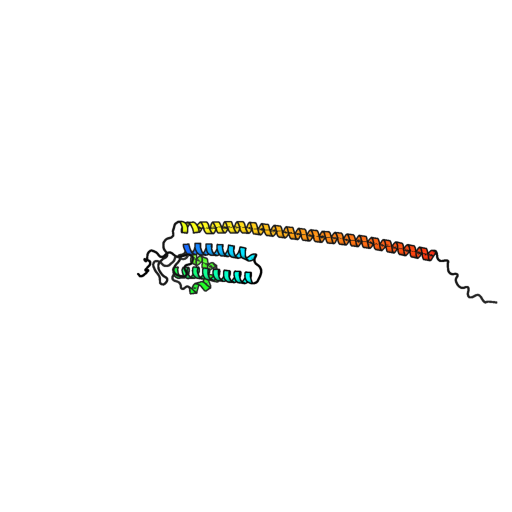899 1.00 96.75 172 GLN A O 1
ATOM 1370 N N . GLU A 1 173 ? 27.061 -5.786 -48.855 1.00 97.19 173 GLU A N 1
ATOM 1371 C CA . GLU A 1 173 ? 26.840 -6.236 -50.231 1.00 97.19 173 GLU A CA 1
ATOM 1372 C C . GLU A 1 173 ? 27.494 -5.290 -51.250 1.00 97.19 173 GLU A C 1
ATOM 1374 O O . GLU A 1 173 ? 28.178 -5.743 -52.170 1.00 97.19 173 GLU A O 1
ATOM 1379 N N . LYS A 1 174 ? 27.345 -3.971 -51.068 1.00 97.12 174 LYS A N 1
ATOM 1380 C CA . LYS A 1 174 ? 28.013 -2.957 -51.901 1.00 97.12 174 LYS A CA 1
ATOM 1381 C C . LYS A 1 174 ? 29.533 -3.090 -51.833 1.00 97.12 174 LYS A C 1
ATOM 1383 O O . LYS A 1 174 ? 30.184 -3.110 -52.876 1.00 97.12 174 LYS A O 1
ATOM 1388 N N . LEU A 1 175 ? 30.087 -3.248 -50.631 1.00 96.19 175 LEU A N 1
ATOM 1389 C CA . LEU A 1 175 ? 31.520 -3.460 -50.433 1.00 96.19 175 LEU A CA 1
ATOM 1390 C C . LEU A 1 175 ? 32.003 -4.757 -51.098 1.00 96.19 175 LEU A C 1
ATOM 1392 O O . LEU A 1 175 ? 33.058 -4.765 -51.729 1.00 96.19 175 LEU A O 1
ATOM 1396 N N . ALA A 1 176 ? 31.241 -5.849 -50.993 1.00 95.94 176 ALA A N 1
ATOM 1397 C CA . ALA A 1 176 ? 31.574 -7.116 -51.639 1.00 95.94 176 ALA A CA 1
ATOM 1398 C C . ALA A 1 176 ? 31.600 -6.986 -53.171 1.00 95.94 176 ALA A C 1
ATOM 1400 O O . ALA A 1 176 ? 32.548 -7.449 -53.803 1.00 95.94 176 ALA A O 1
ATOM 1401 N N . LYS A 1 177 ? 30.615 -6.294 -53.764 1.00 96.06 177 LYS A N 1
ATOM 1402 C CA . LYS A 1 177 ? 30.584 -5.998 -55.208 1.00 96.06 177 LYS A CA 1
ATOM 1403 C C . LYS A 1 177 ? 31.770 -5.135 -55.644 1.00 96.06 177 LYS A C 1
ATOM 1405 O O . LYS A 1 177 ? 32.391 -5.439 -56.656 1.00 96.06 177 LYS A O 1
ATOM 1410 N N . GLN A 1 178 ? 32.118 -4.106 -54.868 1.00 94.94 178 GLN A N 1
ATOM 1411 C CA . GLN A 1 178 ? 33.283 -3.254 -55.140 1.00 94.94 178 GLN A CA 1
ATOM 1412 C C . GLN A 1 178 ? 34.595 -4.043 -55.093 1.00 94.94 178 GLN A C 1
ATOM 1414 O O . GLN A 1 178 ? 35.415 -3.917 -55.997 1.00 94.94 178 GLN A O 1
ATOM 1419 N N . ARG A 1 179 ? 34.780 -4.896 -54.077 1.00 94.38 179 ARG A N 1
ATOM 1420 C CA . ARG A 1 179 ? 35.957 -5.771 -53.976 1.00 94.38 179 ARG A CA 1
ATOM 1421 C C . ARG A 1 179 ? 36.042 -6.747 -55.146 1.00 94.38 179 ARG A C 1
ATOM 1423 O O . ARG A 1 179 ? 37.122 -6.936 -55.687 1.00 94.38 179 ARG A O 1
ATOM 1430 N N . ALA A 1 180 ? 34.920 -7.346 -55.548 1.00 94.12 180 ALA A N 1
ATOM 1431 C CA . ALA A 1 180 ? 34.878 -8.248 -56.696 1.00 94.12 180 ALA A CA 1
ATOM 1432 C C . ALA A 1 180 ? 35.261 -7.541 -58.006 1.00 94.12 180 ALA A C 1
ATOM 1434 O O . ALA A 1 180 ? 36.059 -8.081 -58.766 1.00 94.12 180 ALA A O 1
ATOM 1435 N N . ALA A 1 181 ? 34.750 -6.328 -58.238 1.00 94.19 181 ALA A N 1
ATOM 1436 C CA . ALA A 1 181 ? 35.110 -5.524 -59.405 1.00 94.19 181 ALA A CA 1
ATOM 1437 C C . ALA A 1 181 ? 36.603 -5.146 -59.409 1.00 94.19 181 ALA A C 1
ATOM 1439 O O . ALA A 1 181 ? 37.265 -5.320 -60.427 1.00 94.19 181 ALA A O 1
ATOM 1440 N N . ALA A 1 182 ? 37.152 -4.718 -58.266 1.00 93.44 182 ALA A N 1
ATOM 1441 C CA . ALA A 1 182 ? 38.575 -4.397 -58.140 1.00 93.44 182 ALA A CA 1
ATOM 1442 C C . ALA A 1 182 ? 39.476 -5.618 -58.403 1.00 93.44 182 ALA A C 1
ATOM 1444 O O . ALA A 1 182 ? 40.460 -5.509 -59.124 1.00 93.44 182 ALA A O 1
ATOM 1445 N N . MET A 1 183 ? 39.108 -6.799 -57.887 1.00 92.25 183 MET A N 1
ATOM 1446 C CA . MET A 1 183 ? 39.839 -8.044 -58.165 1.00 92.25 183 MET A CA 1
ATOM 1447 C C . MET A 1 183 ? 39.779 -8.438 -59.648 1.00 92.25 183 MET A C 1
ATOM 1449 O O . MET A 1 183 ? 40.753 -8.960 -60.183 1.00 92.25 183 MET A O 1
ATOM 1453 N N . GLN A 1 184 ? 38.651 -8.201 -60.326 1.00 91.38 184 GLN A N 1
ATOM 1454 C CA . GLN A 1 184 ? 38.535 -8.441 -61.769 1.00 91.38 184 GLN A CA 1
ATOM 1455 C C . GLN A 1 184 ? 39.410 -7.483 -62.584 1.00 91.38 184 GLN A C 1
ATOM 1457 O O . GLN A 1 184 ? 40.041 -7.914 -63.546 1.00 91.38 184 GLN A O 1
ATOM 1462 N N . GLU A 1 185 ? 39.470 -6.208 -62.199 1.00 90.31 185 GLU A N 1
ATOM 1463 C CA . GLU A 1 185 ? 40.337 -5.206 -62.829 1.00 90.31 185 GLU A CA 1
ATOM 1464 C C . GLU A 1 185 ? 41.825 -5.540 -62.628 1.00 90.31 185 GLU A C 1
ATOM 1466 O O . GLU A 1 185 ? 42.614 -5.505 -63.575 1.00 90.31 185 GLU A O 1
ATOM 1471 N N . GLU A 1 186 ? 42.200 -5.968 -61.421 1.00 88.38 186 GLU A N 1
ATOM 1472 C CA . GLU A 1 186 ? 43.555 -6.421 -61.103 1.00 88.38 186 GLU A CA 1
ATOM 1473 C C . GLU A 1 186 ? 43.931 -7.678 -61.908 1.00 88.38 186 GLU A C 1
ATOM 1475 O O . GLU A 1 186 ? 44.969 -7.704 -62.566 1.00 88.38 186 GLU A O 1
ATOM 1480 N N . ALA A 1 187 ? 43.055 -8.685 -61.970 1.00 85.19 187 ALA A N 1
ATOM 1481 C CA . ALA A 1 187 ? 43.287 -9.889 -62.773 1.00 85.19 187 ALA A CA 1
ATOM 1482 C C . ALA A 1 187 ? 43.388 -9.587 -64.280 1.00 85.19 187 ALA A C 1
ATOM 1484 O O . ALA A 1 187 ? 44.216 -10.171 -64.980 1.00 85.19 187 ALA A O 1
ATOM 1485 N N . HIS A 1 188 ? 42.566 -8.665 -64.791 1.00 87.06 188 HIS A N 1
ATOM 1486 C CA . HIS A 1 188 ? 42.619 -8.255 -66.192 1.00 87.06 188 HIS A CA 1
ATOM 1487 C C . HIS A 1 188 ? 43.921 -7.513 -66.520 1.00 87.06 188 HIS A C 1
ATOM 1489 O O . HIS A 1 188 ? 44.544 -7.801 -67.541 1.00 87.06 188 HIS A O 1
ATOM 1495 N N . SER A 1 189 ? 44.367 -6.604 -65.647 1.00 82.00 189 SER A N 1
ATOM 1496 C CA . SER A 1 189 ? 45.634 -5.885 -65.833 1.00 82.00 189 SER A CA 1
ATOM 1497 C C . SER A 1 189 ? 46.856 -6.806 -65.733 1.00 82.00 189 SER A C 1
ATOM 1499 O O . SER A 1 189 ? 47.766 -6.680 -66.552 1.00 82.00 189 SER A O 1
ATOM 1501 N N . ALA A 1 190 ? 46.849 -7.785 -64.821 1.00 82.25 190 ALA A N 1
ATOM 1502 C CA . ALA A 1 190 ? 47.885 -8.816 -64.735 1.00 82.25 190 ALA A CA 1
ATOM 1503 C C . ALA A 1 190 ? 47.982 -9.656 -66.023 1.00 82.25 190 ALA A C 1
ATOM 1505 O O . ALA A 1 190 ? 49.074 -9.835 -66.556 1.00 82.25 190 ALA A O 1
ATOM 1506 N N . ASN A 1 191 ? 46.846 -10.092 -66.579 1.00 84.38 191 ASN A N 1
ATOM 1507 C CA . ASN A 1 191 ? 46.818 -10.867 -67.823 1.00 84.38 191 ASN A CA 1
ATOM 1508 C C . ASN A 1 191 ? 47.296 -10.039 -69.037 1.00 84.38 191 ASN A C 1
ATOM 1510 O O . ASN A 1 191 ? 48.008 -10.539 -69.901 1.00 84.38 191 ASN A O 1
ATOM 1514 N N . MET A 1 192 ? 46.958 -8.744 -69.093 1.00 78.00 192 MET A N 1
ATOM 1515 C CA . MET A 1 192 ? 47.450 -7.832 -70.140 1.00 78.00 192 MET A CA 1
ATOM 1516 C C . MET A 1 192 ? 48.967 -7.600 -70.057 1.00 78.00 192 MET A C 1
ATOM 1518 O O . MET A 1 192 ? 49.618 -7.453 -71.090 1.00 78.00 192 MET A O 1
ATOM 1522 N N . LEU A 1 193 ? 49.534 -7.574 -68.846 1.00 77.56 193 LEU A N 1
ATOM 1523 C CA . LEU A 1 193 ? 50.981 -7.495 -68.622 1.00 77.56 193 LEU A CA 1
ATOM 1524 C C . LEU A 1 193 ? 51.698 -8.775 -69.069 1.00 77.56 193 LEU A C 1
ATOM 1526 O O . LEU A 1 193 ? 52.740 -8.680 -69.711 1.00 77.56 193 LEU A O 1
ATOM 1530 N N . GLU A 1 194 ? 51.125 -9.945 -68.788 1.00 75.88 194 GLU A N 1
ATOM 1531 C CA . GLU A 1 194 ? 51.659 -11.247 -69.213 1.00 75.88 194 GLU A CA 1
ATOM 1532 C C . GLU A 1 194 ? 51.649 -11.393 -70.747 1.00 75.88 194 GLU A C 1
ATOM 1534 O O . GLU A 1 194 ? 52.643 -11.801 -71.340 1.00 75.88 194 GLU A O 1
ATOM 1539 N N . MET A 1 195 ? 50.583 -10.945 -71.421 1.00 70.19 195 MET A N 1
ATOM 1540 C CA . MET A 1 195 ? 50.499 -10.942 -72.892 1.00 70.19 195 MET A CA 1
ATOM 1541 C C . MET A 1 195 ? 51.421 -9.914 -73.575 1.00 70.19 195 MET A C 1
ATOM 1543 O O . MET A 1 195 ? 51.679 -10.027 -74.774 1.00 70.19 195 MET A O 1
ATOM 1547 N N . ALA A 1 196 ? 51.893 -8.899 -72.847 1.00 67.81 196 ALA A N 1
ATOM 1548 C CA . ALA A 1 196 ? 52.819 -7.885 -73.352 1.00 67.81 196 ALA A CA 1
ATOM 1549 C C . ALA A 1 196 ? 54.301 -8.269 -73.169 1.00 67.81 196 ALA A C 1
ATOM 1551 O O . ALA A 1 196 ? 55.176 -7.569 -73.687 1.00 67.81 196 ALA A O 1
ATOM 1552 N N . GLN A 1 197 ? 54.602 -9.362 -72.455 1.00 64.50 197 GLN A N 1
ATOM 1553 C CA . GLN A 1 197 ? 55.959 -9.899 -72.360 1.00 64.50 197 GLN A CA 1
ATOM 1554 C C . GLN A 1 197 ? 56.301 -10.681 -73.644 1.00 64.50 197 GLN A C 1
ATOM 1556 O O . GLN A 1 197 ? 55.515 -11.529 -74.070 1.00 64.50 197 GLN A O 1
ATOM 1561 N N . PRO A 1 198 ? 57.438 -10.399 -74.313 1.00 59.19 198 PRO A N 1
ATOM 1562 C CA . PRO A 1 198 ? 57.816 -11.123 -75.523 1.00 59.19 198 PRO A CA 1
ATOM 1563 C C . PRO A 1 198 ? 58.062 -12.596 -75.184 1.00 59.19 198 PRO A C 1
ATOM 1565 O O . PRO A 1 198 ? 58.721 -12.891 -74.190 1.00 59.19 198 PRO A O 1
ATOM 1568 N N . ALA A 1 199 ? 57.525 -13.503 -76.008 1.00 59.72 199 ALA A N 1
ATOM 1569 C CA . ALA A 1 199 ? 57.692 -14.943 -75.843 1.00 59.72 199 ALA A CA 1
ATOM 1570 C C . ALA A 1 199 ? 59.183 -15.286 -75.708 1.00 59.72 199 ALA A C 1
ATOM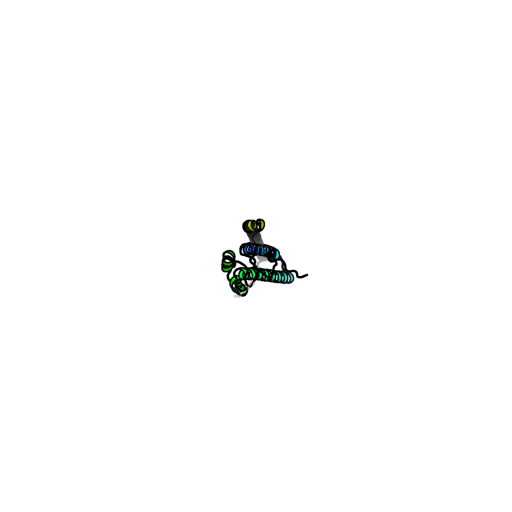 1572 O O . ALA A 1 199 ? 59.959 -15.073 -76.639 1.00 59.72 199 ALA A O 1
ATOM 1573 N N . GLU A 1 200 ? 59.572 -15.777 -74.535 1.00 58.59 200 GLU A N 1
ATOM 1574 C CA . GLU A 1 200 ? 60.922 -16.249 -74.253 1.00 58.59 200 GLU A CA 1
ATOM 1575 C C . GLU A 1 200 ? 61.221 -17.426 -75.199 1.00 58.59 200 GLU A C 1
ATOM 1577 O O . GLU A 1 200 ? 60.558 -18.464 -75.153 1.00 58.59 200 GLU A O 1
ATOM 1582 N N . GLU A 1 201 ? 62.150 -17.218 -76.139 1.00 57.97 201 GLU A N 1
ATOM 1583 C CA . GLU A 1 201 ? 62.575 -18.221 -77.116 1.00 57.97 201 GLU A CA 1
ATOM 1584 C C . GLU A 1 201 ? 63.066 -19.481 -76.387 1.00 57.97 201 GLU A C 1
ATOM 1586 O O . GLU A 1 201 ? 64.009 -19.442 -75.597 1.00 57.97 201 GLU A O 1
ATOM 1591 N N . ALA A 1 202 ? 62.413 -20.615 -76.654 1.00 53.91 202 ALA A N 1
ATOM 1592 C CA . ALA A 1 202 ? 62.792 -21.910 -76.101 1.00 53.91 202 ALA A CA 1
ATOM 1593 C C . ALA A 1 202 ? 64.234 -22.284 -76.509 1.00 53.91 202 ALA A C 1
ATOM 1595 O O . ALA A 1 202 ? 64.606 -22.087 -77.671 1.00 53.91 202 ALA A O 1
ATOM 1596 N N . PRO A 1 203 ? 65.052 -22.863 -75.607 1.00 55.41 203 PRO A N 1
ATOM 1597 C CA . PRO A 1 203 ? 66.431 -23.198 -75.926 1.00 55.41 203 PRO A CA 1
ATOM 1598 C C . PRO A 1 203 ? 66.483 -24.320 -76.969 1.00 55.41 203 PRO A C 1
ATOM 1600 O O . PRO A 1 203 ? 65.950 -25.414 -76.775 1.00 55.41 203 PRO A O 1
ATOM 1603 N N . ALA A 1 204 ? 67.144 -24.030 -78.089 1.00 57.97 204 ALA A N 1
ATOM 1604 C CA . ALA A 1 204 ? 67.471 -24.991 -79.127 1.00 57.97 204 ALA A CA 1
ATOM 1605 C C . ALA A 1 204 ? 68.516 -25.985 -78.602 1.00 57.97 204 ALA A C 1
ATOM 1607 O O . ALA A 1 204 ? 69.715 -25.716 -78.640 1.00 57.97 204 ALA A O 1
ATOM 1608 N N . GLU A 1 205 ? 68.074 -27.150 -78.134 1.00 60.50 205 GLU A N 1
ATOM 1609 C CA . GLU A 1 205 ? 68.961 -28.283 -77.898 1.00 60.50 205 GLU A CA 1
ATOM 1610 C C . GLU A 1 205 ? 68.396 -29.561 -78.536 1.00 60.50 205 GLU A C 1
ATOM 1612 O O . GLU A 1 205 ? 67.211 -29.863 -78.421 1.00 60.50 205 GLU A O 1
ATOM 1617 N N . ALA A 1 206 ? 69.304 -30.300 -79.185 1.00 54.91 206 ALA A N 1
ATOM 1618 C CA . ALA A 1 206 ? 69.174 -31.639 -79.770 1.00 54.91 206 ALA A CA 1
ATOM 1619 C C . ALA A 1 206 ? 68.786 -31.754 -81.263 1.00 54.91 206 ALA A C 1
ATOM 1621 O O . ALA A 1 206 ? 67.675 -32.135 -81.620 1.00 54.91 206 ALA A O 1
ATOM 1622 N N . ALA A 1 207 ? 69.790 -31.599 -82.135 1.00 49.72 207 ALA A N 1
ATOM 1623 C CA . ALA A 1 207 ? 69.950 -32.455 -83.318 1.00 49.72 207 ALA A CA 1
ATOM 1624 C C . ALA A 1 207 ? 71.431 -32.527 -83.739 1.00 49.72 207 ALA A C 1
ATOM 1626 O O . ALA A 1 207 ? 71.841 -31.995 -84.766 1.00 49.72 207 ALA A O 1
ATOM 1627 N N . ALA A 1 208 ? 72.244 -33.192 -82.916 1.00 53.19 208 ALA A N 1
ATOM 1628 C CA . ALA A 1 208 ? 73.476 -33.813 -83.384 1.00 53.19 208 ALA A CA 1
ATOM 1629 C C . ALA A 1 208 ? 73.111 -35.183 -83.978 1.00 53.19 208 ALA A C 1
ATOM 1631 O O . ALA A 1 208 ? 72.780 -36.100 -83.228 1.00 53.19 208 ALA A O 1
ATOM 1632 N N . ALA A 1 209 ? 73.147 -35.319 -85.305 1.00 54.56 209 ALA A N 1
ATOM 1633 C CA . ALA A 1 209 ? 73.243 -36.609 -85.985 1.00 54.56 209 ALA A CA 1
ATOM 1634 C C . ALA A 1 209 ? 73.772 -36.425 -87.419 1.00 54.56 209 ALA A C 1
ATOM 1636 O O . ALA A 1 209 ? 73.091 -35.822 -88.248 1.00 54.56 209 ALA A O 1
ATOM 1637 N N . TYR A 1 210 ? 74.933 -37.053 -87.651 1.00 48.50 210 TYR A N 1
ATOM 1638 C CA . TYR A 1 210 ? 75.707 -37.254 -88.890 1.00 48.50 210 TYR A CA 1
ATOM 1639 C C . TYR A 1 210 ? 76.697 -36.163 -89.306 1.00 48.50 210 TYR A C 1
ATOM 1641 O O . TYR A 1 210 ? 76.278 -35.084 -89.769 1.00 48.50 210 TYR A O 1
#

pLDDT: mean 86.01, std 12.86, range [38.0, 97.69]

Radius of gyration: 42.52 Å; Cα contacts (8 Å, |Δi|>4): 119; chains: 1; bounding box: 99×54×130 Å

Mean predicted aligned error: 11.32 Å

Sequence (210 aa):
MSNYASFNDYEPKLFGLSGRIGRVRYAIYSMTHMMVFLLFSLTLLKLIGDAAMMLIMAGMLAFAIYSWILVARRLHDIGVTAWWSVPIMVFPILFFALVILKGTEGDNDYGVAPPEHSPALKMSMLFVPVFAVLFMVAAHFQYKTMQTKLSIQKMKEEQIAAEQQAQLREAQEKLAKQRAAAMQEEAHSANMLEMAQPAEEAPAEAAAAY

Solvent-accessible surface area (backbone atoms only — not comparable to full-atom values): 12171 Å² total; per-residue (Å²): 133,84,87,69,76,58,94,86,70,66,71,74,52,95,87,52,88,67,49,26,44,42,35,67,54,45,49,47,52,52,53,51,50,52,50,54,50,51,54,53,53,66,62,50,76,77,56,78,59,71,71,42,51,53,52,52,52,54,49,53,50,52,52,51,52,51,52,48,45,54,44,24,22,45,30,37,23,54,74,39,66,48,77,61,36,60,65,37,72,74,37,69,73,50,51,57,51,57,50,67,48,74,54,54,79,59,63,53,101,54,42,61,52,56,62,86,78,54,71,70,61,59,51,40,67,53,51,53,57,52,51,50,50,54,49,51,52,53,50,49,54,51,51,53,54,51,52,52,53,53,52,53,49,52,52,51,54,51,49,52,52,52,49,54,52,51,53,51,52,51,52,52,51,54,50,51,52,52,51,52,52,51,52,50,51,50,52,51,51,52,52,53,53,59,72,68,50,77,81,78,79,76,84,90,79,87,84,90,80,136